Protein AF-A0A438GP56-F1 (afdb_monomer_lite)

Structure (mmCIF, N/CA/C/O backbone):
data_AF-A0A438GP56-F1
#
_entry.id   AF-A0A438GP56-F1
#
loop_
_atom_site.group_PDB
_atom_site.id
_atom_site.type_symbol
_atom_site.label_atom_id
_atom_site.label_alt_id
_atom_site.label_comp_id
_atom_site.label_asym_id
_atom_site.label_entity_id
_atom_site.label_seq_id
_atom_site.pdbx_PDB_ins_code
_atom_site.Cartn_x
_atom_site.Cartn_y
_atom_site.Cartn_z
_atom_site.occupancy
_atom_site.B_iso_or_equiv
_atom_site.auth_seq_id
_atom_site.auth_comp_id
_atom_site.auth_asym_id
_atom_site.auth_atom_id
_atom_site.pdbx_PDB_model_num
ATOM 1 N N . MET A 1 1 ? -26.513 20.786 23.579 1.00 55.66 1 MET A N 1
ATOM 2 C CA . MET A 1 1 ? -26.925 19.610 22.775 1.00 55.66 1 MET A CA 1
ATOM 3 C C . MET A 1 1 ? -27.808 18.618 23.551 1.00 55.66 1 MET A C 1
ATOM 5 O O . MET A 1 1 ? -28.748 18.106 22.965 1.00 55.66 1 MET A O 1
ATOM 9 N N . GLY A 1 2 ? -27.649 18.411 24.868 1.00 60.78 2 GLY A N 1
ATOM 10 C CA . GLY A 1 2 ? -28.455 17.437 25.640 1.00 60.78 2 GLY A CA 1
ATOM 11 C C . GLY A 1 2 ? -29.917 17.786 25.993 1.00 60.78 2 GLY A C 1
ATOM 12 O O . GLY A 1 2 ? -30.400 17.357 27.036 1.00 60.78 2 GLY A O 1
ATOM 13 N N . ARG A 1 3 ? -30.637 18.570 25.174 1.00 65.56 3 ARG A N 1
ATOM 14 C CA . ARG A 1 3 ? -32.095 18.814 25.346 1.00 65.56 3 ARG A CA 1
ATOM 15 C C . ARG A 1 3 ? -32.957 18.142 24.271 1.00 65.56 3 ARG A C 1
ATOM 17 O O . ARG A 1 3 ? -34.177 18.113 24.407 1.00 65.56 3 ARG A O 1
ATOM 24 N N . MET A 1 4 ? -32.341 17.595 23.225 1.00 72.00 4 MET A N 1
ATOM 25 C CA . MET A 1 4 ? -33.029 16.959 22.100 1.00 72.00 4 MET A CA 1
ATOM 26 C C . MET A 1 4 ? -33.338 15.498 22.427 1.00 72.00 4 MET A C 1
ATOM 28 O O . MET A 1 4 ? -32.675 14.593 21.946 1.00 72.00 4 MET A O 1
ATOM 32 N N . LYS A 1 5 ? -34.333 15.259 23.286 1.00 74.69 5 LYS A N 1
ATOM 33 C CA . LYS A 1 5 ? -34.653 13.901 23.762 1.00 74.69 5 LYS A CA 1
ATOM 34 C C . LYS A 1 5 ? -35.047 12.932 22.640 1.00 74.69 5 LYS A C 1
ATOM 36 O O . LYS A 1 5 ? -34.803 11.750 22.797 1.00 74.69 5 LYS A O 1
ATOM 41 N N . ALA A 1 6 ? -35.604 13.428 21.535 1.00 78.88 6 ALA A N 1
ATOM 42 C CA . ALA A 1 6 ? -36.063 12.633 20.392 1.00 78.88 6 ALA A CA 1
ATOM 43 C C . ALA A 1 6 ? -35.007 12.469 19.277 1.00 78.88 6 ALA A C 1
ATOM 45 O O . ALA A 1 6 ? -35.359 12.199 18.135 1.00 78.88 6 ALA A O 1
ATOM 46 N N . LEU A 1 7 ? -33.725 12.716 19.564 1.00 83.31 7 LEU A N 1
ATOM 47 C CA . LEU A 1 7 ? -32.663 12.560 18.571 1.00 83.31 7 LEU A CA 1
ATOM 48 C C . LEU A 1 7 ? -32.381 11.069 18.337 1.00 83.31 7 LEU A C 1
ATOM 50 O O . LEU A 1 7 ? -31.996 10.377 19.276 1.00 83.31 7 LEU A O 1
ATOM 54 N N . GLU A 1 8 ? -32.540 10.606 17.097 1.00 85.75 8 GLU A N 1
ATOM 55 C CA . GLU A 1 8 ? -32.350 9.195 16.727 1.00 85.75 8 GLU A CA 1
ATOM 56 C C . GLU A 1 8 ? -31.002 8.907 16.061 1.00 85.75 8 GLU A C 1
ATOM 58 O O . GLU A 1 8 ? -30.434 7.834 16.259 1.00 85.75 8 GLU A O 1
ATOM 63 N N . SER A 1 9 ? -30.476 9.853 15.285 1.00 87.69 9 SER A N 1
ATOM 64 C CA . SER A 1 9 ? -29.217 9.713 14.555 1.00 87.69 9 SER A CA 1
ATOM 65 C C . SER A 1 9 ? -28.426 11.015 14.614 1.00 87.69 9 SER A C 1
ATOM 67 O O . SER A 1 9 ? -28.993 12.097 14.430 1.00 87.69 9 SER A O 1
ATOM 69 N N . LEU A 1 10 ? -27.127 10.916 14.888 1.00 88.19 10 LEU A N 1
ATOM 70 C CA . LEU A 1 10 ? -26.205 12.045 14.924 1.00 88.19 10 LEU A CA 1
ATOM 71 C C . LEU A 1 10 ? -24.842 11.645 14.354 1.00 88.19 10 LEU A C 1
ATOM 73 O O . LEU A 1 10 ? -24.128 10.845 14.949 1.00 88.19 10 LEU A O 1
ATOM 77 N N . ASP A 1 11 ? -24.452 12.255 13.242 1.00 90.56 11 ASP A N 1
ATOM 78 C CA . ASP A 1 11 ? -23.112 12.110 12.672 1.00 90.56 11 ASP A CA 1
ATOM 79 C C . ASP A 1 11 ? -22.374 13.448 12.769 1.00 90.56 11 ASP A C 1
ATOM 81 O O . ASP A 1 11 ? -22.822 14.464 12.238 1.00 90.56 11 ASP A O 1
ATOM 85 N N . LEU A 1 12 ? -21.263 13.445 13.498 1.00 90.31 12 LEU A N 1
ATOM 86 C CA . LEU A 1 12 ? -20.327 14.557 13.639 1.00 90.31 12 LEU A CA 1
ATOM 87 C C . LEU A 1 12 ? -18.906 14.122 13.265 1.00 90.31 12 LEU A C 1
ATOM 89 O O . LEU A 1 12 ? -17.941 14.795 13.633 1.00 90.31 12 LEU A O 1
ATOM 93 N N . SER A 1 13 ? -18.753 13.003 12.559 1.00 92.56 13 SER A N 1
ATOM 94 C CA . SER A 1 13 ? -17.444 12.462 12.214 1.00 92.56 13 SER A CA 1
ATOM 95 C C . SER A 1 13 ? -16.623 13.408 11.336 1.00 92.56 13 SER A C 1
ATOM 97 O O . SER A 1 13 ? -17.172 14.220 10.591 1.00 92.56 13 SER A O 1
ATOM 99 N N . ARG A 1 14 ? -15.291 13.302 11.422 1.00 91.25 14 ARG A N 1
ATOM 100 C CA . ARG A 1 14 ? -14.331 14.062 10.596 1.00 91.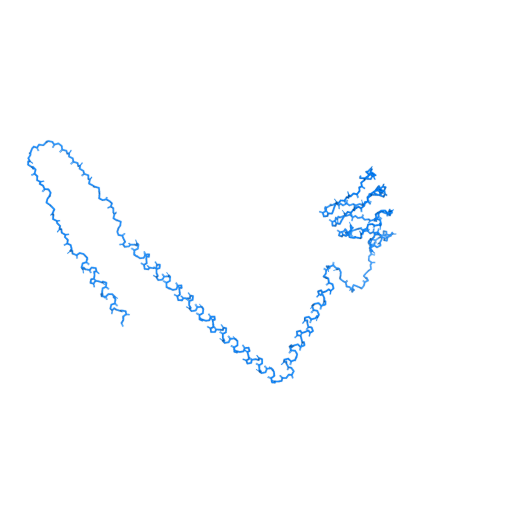25 14 ARG A CA 1
ATOM 101 C C . ARG A 1 14 ? -14.498 15.578 10.709 1.00 91.25 14 ARG A C 1
ATOM 103 O O . ARG A 1 14 ? -14.429 16.295 9.711 1.00 91.25 14 ARG A O 1
ATOM 110 N N . ASN A 1 15 ? -14.704 16.063 11.925 1.00 93.06 15 ASN A N 1
ATOM 111 C CA . ASN A 1 15 ? -14.687 17.489 12.221 1.00 93.06 15 ASN A CA 1
ATOM 112 C C . ASN A 1 15 ? -13.507 17.820 13.145 1.00 93.06 15 ASN A C 1
ATOM 114 O O . ASN A 1 15 ? -12.769 16.954 13.604 1.00 93.06 15 ASN A O 1
ATOM 118 N N . HIS A 1 16 ? -13.309 19.107 13.412 1.00 91.38 16 HIS A N 1
ATOM 119 C CA . HIS A 1 16 ? -12.306 19.586 14.366 1.00 91.38 16 HIS A CA 1
ATOM 120 C C . HIS A 1 16 ? -12.947 19.937 15.714 1.00 91.38 16 HIS A C 1
ATOM 122 O O . HIS A 1 16 ? -12.552 20.908 16.358 1.00 91.38 16 HIS A O 1
ATOM 128 N N . L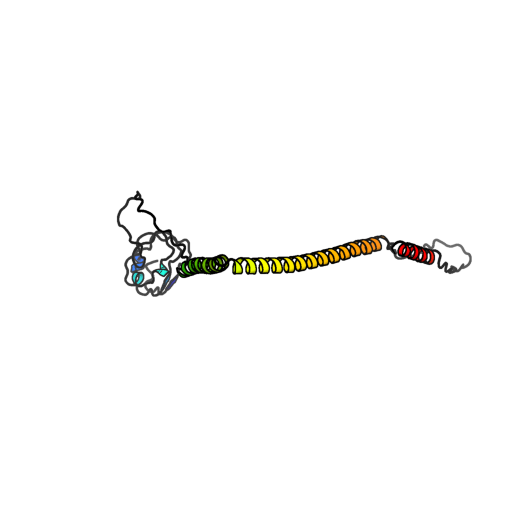EU A 1 17 ? -13.987 19.197 16.117 1.00 90.19 17 LEU A N 1
ATOM 129 C CA . LEU A 1 17 ? -14.658 19.427 17.395 1.00 90.19 17 LEU A CA 1
ATOM 130 C C . LEU A 1 17 ? -13.739 18.990 18.532 1.00 90.19 17 LEU A C 1
ATOM 132 O O . LEU A 1 17 ? -13.130 17.925 18.459 1.00 90.19 17 LEU A O 1
ATOM 136 N N . SER A 1 18 ? -13.643 19.817 19.568 1.00 90.38 18 SER A N 1
ATOM 137 C CA . SER A 1 18 ? -12.774 19.589 20.717 1.00 90.38 18 SER A CA 1
ATOM 138 C C . SER A 1 18 ? -13.502 19.772 22.045 1.00 90.38 18 SER A C 1
ATOM 140 O O . SER A 1 18 ? -14.595 20.344 22.100 1.00 90.38 18 SER A O 1
ATOM 142 N N . GLY A 1 19 ? -12.880 19.278 23.115 1.00 88.75 19 GLY A N 1
ATOM 143 C CA . GLY A 1 19 ? -13.418 19.306 24.474 1.00 88.75 19 GLY A CA 1
ATOM 144 C C . GLY A 1 19 ? -14.109 18.004 24.867 1.00 88.75 19 GLY A C 1
ATOM 145 O O . GLY A 1 19 ? -14.070 17.009 24.146 1.00 88.75 19 GLY A O 1
ATOM 146 N N . GLU A 1 20 ? -14.746 18.008 26.033 1.00 89.44 20 GLU A N 1
ATOM 147 C CA . GLU A 1 20 ? -15.365 16.807 26.586 1.00 89.44 20 GLU A CA 1
ATOM 148 C C . GLU A 1 20 ? -16.749 16.527 25.998 1.00 89.44 20 GLU A C 1
ATOM 150 O O . GLU A 1 20 ? -17.532 17.440 25.710 1.00 89.44 20 GLU A O 1
ATOM 155 N N . ILE A 1 21 ? -17.097 15.241 25.890 1.00 87.94 21 ILE A N 1
ATOM 156 C CA . ILE A 1 21 ? -18.461 14.832 25.548 1.00 87.94 21 ILE A CA 1
ATOM 157 C C . ILE A 1 21 ? -19.378 15.219 26.721 1.00 87.94 21 ILE A C 1
ATOM 159 O O . ILE A 1 21 ? -19.258 14.666 27.817 1.00 87.94 21 ILE A O 1
ATOM 163 N N . PRO A 1 22 ? -20.334 16.146 26.530 1.00 84.12 22 PRO A N 1
ATOM 164 C CA . PRO A 1 22 ? -21.095 16.691 27.640 1.00 84.12 22 PRO A CA 1
ATOM 165 C C . PRO A 1 22 ? -21.979 15.614 28.272 1.00 84.12 22 PRO A C 1
ATOM 167 O O . PRO A 1 22 ? -22.790 14.991 27.586 1.00 84.12 22 PRO A O 1
ATOM 170 N N . GLN A 1 23 ? -21.935 15.490 29.602 1.00 81.44 23 GLN A N 1
ATOM 171 C CA . GLN A 1 23 ? -22.740 14.530 30.381 1.00 81.44 23 GLN A CA 1
ATOM 172 C C . GLN A 1 23 ? -24.243 14.594 30.061 1.00 81.44 23 GLN A C 1
ATOM 174 O O . GLN A 1 23 ? -24.953 13.600 30.152 1.00 81.44 23 GLN A O 1
ATOM 179 N N . SER A 1 24 ? -24.741 15.747 29.606 1.00 77.50 24 SER A N 1
ATOM 180 C CA . SER A 1 24 ? -26.123 15.910 29.138 1.00 77.50 24 SER A CA 1
ATOM 181 C C . SER A 1 24 ? -26.518 14.994 27.961 1.00 77.50 24 SER A C 1
ATOM 183 O O . SER A 1 24 ? -27.708 14.732 27.785 1.00 77.50 24 SER A O 1
ATOM 185 N N . MET A 1 25 ? -25.559 14.478 27.179 1.00 78.00 25 MET A N 1
ATOM 186 C CA . MET A 1 25 ? -25.801 13.494 26.111 1.00 78.00 25 MET A CA 1
ATOM 187 C C . MET A 1 25 ? -26.218 12.121 26.649 1.00 78.00 25 MET A C 1
ATOM 189 O O . MET A 1 25 ? -26.874 11.371 25.934 1.00 78.00 25 MET A O 1
ATOM 193 N N . LYS A 1 26 ? -25.952 11.824 27.928 1.00 75.75 26 LYS A N 1
ATOM 194 C CA . LYS A 1 26 ? -26.471 10.631 28.615 1.00 75.75 26 LYS A CA 1
ATOM 195 C C . LYS A 1 26 ? -28.002 10.554 28.615 1.00 75.75 26 LYS A C 1
ATOM 197 O O . LYS A 1 26 ? -28.549 9.461 28.693 1.00 75.75 26 LYS A O 1
ATOM 202 N N . ASN A 1 27 ? -28.685 11.698 28.530 1.00 75.62 27 ASN A N 1
ATOM 203 C CA . ASN A 1 27 ? -30.148 11.781 28.576 1.00 75.62 27 ASN A CA 1
ATOM 204 C C . ASN A 1 27 ? -30.824 11.583 27.207 1.00 75.62 27 ASN A C 1
ATOM 206 O O . ASN A 1 27 ? -32.054 11.659 27.116 1.00 75.62 27 ASN A O 1
ATOM 210 N N . LEU A 1 28 ? -30.047 11.366 26.144 1.00 78.31 28 LEU A N 1
ATOM 211 C CA . LEU A 1 28 ? -30.566 10.965 24.841 1.00 78.31 28 LEU A CA 1
ATOM 212 C C . LEU A 1 28 ? -30.930 9.480 24.943 1.00 78.31 28 LEU A C 1
ATOM 214 O O . LEU A 1 28 ? -30.051 8.650 25.124 1.00 78.31 28 LEU A O 1
ATOM 218 N N . SER A 1 29 ? -32.231 9.186 24.933 1.00 77.44 29 SER A N 1
ATOM 219 C CA . SER A 1 29 ? -32.797 7.842 25.162 1.00 77.44 29 SER A CA 1
ATOM 220 C C . SER A 1 29 ? -33.387 7.211 23.902 1.00 77.44 29 SER A C 1
ATOM 222 O O . SER A 1 29 ? -33.854 6.078 23.945 1.00 77.44 29 SER A O 1
ATOM 224 N N . PHE A 1 30 ? -33.352 7.921 22.777 1.00 81.25 30 PHE A N 1
ATOM 225 C CA . PHE A 1 30 ? -33.807 7.439 21.473 1.00 81.25 30 PHE A CA 1
ATOM 226 C C . PHE A 1 30 ? -32.663 7.360 20.456 1.00 81.25 30 PHE A C 1
ATOM 228 O O . PHE A 1 30 ? -32.904 7.077 19.288 1.00 81.25 30 PHE A O 1
ATOM 235 N N . LEU A 1 31 ? -31.419 7.587 20.888 1.00 83.62 31 LEU A N 1
ATOM 236 C CA . LEU A 1 31 ? -30.266 7.640 20.004 1.00 83.62 31 LEU A CA 1
ATOM 237 C C . LEU A 1 31 ? -29.900 6.222 19.552 1.00 83.62 31 LEU A C 1
ATOM 239 O O . LEU A 1 31 ? -29.461 5.396 20.348 1.00 83.62 31 LEU A O 1
ATOM 243 N N . SER A 1 32 ? -30.090 5.958 18.265 1.00 84.19 32 SER A N 1
ATOM 244 C CA . SER A 1 32 ? -29.798 4.679 17.611 1.00 84.19 32 SER A CA 1
ATOM 245 C C . SER A 1 32 ? -28.462 4.691 16.872 1.00 84.19 32 SER A C 1
ATOM 247 O O . SER A 1 32 ? -27.791 3.666 16.785 1.00 84.19 32 SER A O 1
ATOM 249 N N . HIS A 1 33 ? -28.058 5.853 16.358 1.00 86.88 33 HIS A N 1
ATOM 250 C CA . HIS A 1 33 ? -26.826 6.015 15.604 1.00 86.88 33 HIS A CA 1
ATOM 251 C C . HIS A 1 33 ? -26.076 7.257 16.077 1.00 86.88 33 HIS A C 1
ATOM 253 O O . HIS A 1 33 ? -26.630 8.355 16.139 1.00 86.88 33 HIS A O 1
ATOM 259 N N . LEU A 1 34 ? -24.803 7.079 16.406 1.00 88.25 34 LEU A N 1
ATOM 260 C CA . LEU A 1 34 ? -23.902 8.159 16.773 1.00 88.25 34 LEU A CA 1
ATOM 261 C C . LEU A 1 34 ? -22.557 7.911 16.115 1.00 88.25 34 LEU A C 1
ATOM 263 O O . LEU A 1 34 ? -22.025 6.811 16.236 1.00 88.25 34 LEU A O 1
ATOM 267 N N . ASN A 1 35 ? -21.986 8.926 15.482 1.00 90.25 35 ASN A N 1
ATOM 268 C CA . ASN A 1 35 ? -20.625 8.869 14.971 1.00 90.25 35 ASN A CA 1
ATOM 269 C C . ASN A 1 35 ? -19.879 10.154 15.348 1.00 90.25 35 ASN A C 1
ATOM 271 O O . ASN A 1 35 ? -20.211 11.238 14.880 1.00 90.25 35 ASN A O 1
ATOM 275 N N . LEU A 1 36 ? -18.888 10.033 16.227 1.00 90.25 36 LEU A N 1
ATOM 276 C CA . LEU A 1 36 ? -17.993 11.103 16.680 1.00 90.25 36 LEU A CA 1
ATOM 277 C C . LEU A 1 36 ? -16.548 10.863 16.210 1.00 90.25 36 LEU A C 1
ATOM 279 O O . LEU A 1 36 ? -15.622 11.515 16.696 1.00 90.25 36 LEU A O 1
ATOM 283 N N . SER A 1 37 ? -16.338 9.916 15.293 1.00 90.00 37 SER A N 1
ATOM 284 C CA . SER A 1 37 ? -15.001 9.496 14.879 1.00 90.00 37 SER A CA 1
ATOM 285 C C . SER A 1 37 ? -14.201 10.625 14.228 1.00 90.00 37 SER A C 1
ATOM 287 O O . SER A 1 37 ? -14.768 11.536 13.624 1.00 90.00 37 SER A O 1
ATOM 289 N N . TYR A 1 38 ? -12.875 10.560 14.329 1.00 90.62 38 TYR A N 1
ATOM 290 C CA . TYR A 1 38 ? -11.949 11.530 13.737 1.00 90.62 38 TYR A CA 1
ATOM 291 C C . TYR A 1 38 ? -12.269 12.980 14.135 1.00 90.62 38 TYR A C 1
ATOM 293 O O . TYR A 1 38 ? -12.473 13.838 13.277 1.00 90.62 38 TYR A O 1
ATOM 301 N N . ASN A 1 39 ? -12.347 13.226 15.440 1.00 92.44 39 ASN A N 1
ATOM 302 C CA . ASN A 1 39 ? -12.455 14.551 16.046 1.00 92.44 39 ASN A CA 1
ATOM 303 C C . ASN A 1 39 ? -11.348 14.722 17.100 1.00 92.44 39 ASN A C 1
ATOM 305 O O . ASN A 1 39 ? -10.470 13.873 17.241 1.00 92.44 39 ASN A O 1
ATOM 309 N N . ASN A 1 40 ? -11.377 15.827 17.839 1.00 92.12 40 ASN A N 1
ATOM 310 C CA . ASN A 1 40 ? -10.442 16.115 18.921 1.00 92.12 40 ASN A CA 1
ATOM 311 C C . ASN A 1 40 ? -11.140 16.121 20.295 1.00 92.12 40 ASN A C 1
ATOM 313 O O . ASN A 1 40 ? -10.842 16.964 21.144 1.00 92.12 40 ASN A O 1
ATOM 317 N N . PHE A 1 41 ? -12.120 15.231 20.494 1.00 90.69 41 PHE A N 1
ATOM 318 C CA . PHE A 1 41 ? -12.798 15.091 21.783 1.00 90.69 41 PHE A CA 1
ATOM 319 C C . PHE A 1 41 ? -11.858 14.489 22.837 1.00 90.69 41 PHE A C 1
ATOM 321 O O . PHE A 1 41 ? -11.030 13.626 22.532 1.00 90.69 41 PHE A O 1
ATOM 328 N N . SER A 1 42 ? -12.029 14.919 24.083 1.00 88.94 42 SER A N 1
ATOM 329 C CA . SER A 1 42 ? -11.192 14.533 25.217 1.00 88.94 42 SER A CA 1
ATOM 330 C C . SER A 1 42 ? -12.011 14.037 26.412 1.00 88.94 42 SER A C 1
ATOM 332 O O . SER A 1 42 ? -13.231 14.212 26.476 1.00 88.94 42 SER A O 1
ATOM 334 N N . GLY A 1 43 ? -11.346 13.366 27.354 1.00 87.00 43 GLY A N 1
ATOM 335 C CA . GLY A 1 43 ? -11.946 12.919 28.611 1.00 87.00 43 GLY A CA 1
ATOM 336 C C . GLY A 1 43 ? -12.714 11.595 28.524 1.00 87.00 43 GLY A C 1
ATOM 337 O O . GLY A 1 43 ? -12.639 10.840 27.550 1.00 87.00 43 GLY A O 1
ATOM 338 N N . ARG A 1 44 ? -13.443 11.277 29.602 1.00 87.19 44 ARG A N 1
ATOM 339 C CA . ARG A 1 44 ? -14.158 10.001 29.755 1.00 87.19 44 ARG A CA 1
ATOM 340 C C . ARG A 1 44 ? -15.487 10.010 28.998 1.00 87.19 44 ARG A C 1
ATOM 342 O O . ARG A 1 44 ? -16.313 10.900 29.206 1.00 87.19 44 ARG A O 1
ATOM 349 N N . ILE A 1 45 ? -15.749 8.964 28.210 1.00 88.00 45 ILE A N 1
ATOM 350 C CA . ILE A 1 45 ? -17.061 8.745 27.590 1.00 88.00 45 ILE A CA 1
ATOM 351 C C . ILE A 1 45 ? -18.118 8.624 28.703 1.00 88.00 45 ILE A C 1
ATOM 353 O O . ILE A 1 45 ? -17.997 7.764 29.583 1.00 88.00 45 ILE A O 1
ATOM 357 N N . PRO A 1 46 ? -19.168 9.465 28.702 1.00 84.25 46 PRO A N 1
ATOM 358 C CA . PRO A 1 46 ? -20.209 9.397 29.715 1.00 84.25 46 PRO A CA 1
ATOM 359 C C . PRO A 1 46 ? -20.926 8.045 29.670 1.00 84.25 46 PRO A C 1
ATOM 361 O O . PRO A 1 46 ? -21.511 7.659 28.660 1.00 84.25 46 PRO A O 1
ATOM 364 N N . SER A 1 47 ? -20.917 7.343 30.805 1.00 76.06 47 SER A N 1
ATOM 365 C CA . SER A 1 47 ? -21.582 6.050 30.970 1.00 76.06 47 SER A CA 1
ATOM 366 C C . SER A 1 47 ? -23.104 6.210 30.875 1.00 76.06 47 SER A C 1
ATOM 368 O O . SER A 1 47 ? -23.760 6.687 31.813 1.00 76.06 47 SER A O 1
ATOM 370 N N . SER A 1 48 ? -23.669 5.843 29.726 1.00 73.38 48 SER A N 1
ATOM 371 C CA . SER A 1 48 ? -25.108 5.732 29.487 1.00 73.38 48 SER A CA 1
ATOM 372 C C . SER A 1 48 ? -25.426 4.408 28.800 1.00 73.38 48 SER A C 1
ATOM 374 O O . SER A 1 48 ? -24.583 3.844 28.104 1.00 73.38 48 SER A O 1
ATOM 376 N N . THR A 1 49 ? -26.655 3.921 28.977 1.00 66.81 49 THR A N 1
ATOM 377 C CA . THR A 1 49 ? -27.110 2.661 28.374 1.00 66.81 49 THR A CA 1
ATOM 378 C C . THR A 1 49 ? -27.043 2.681 26.848 1.00 66.81 49 THR A C 1
ATOM 380 O O . THR A 1 49 ? -26.804 1.637 26.258 1.00 66.81 49 THR A O 1
ATOM 383 N N . GLN A 1 50 ? -27.208 3.846 26.208 1.00 73.62 50 GLN A N 1
ATOM 384 C CA . GLN A 1 50 ? -27.145 3.965 24.748 1.00 73.62 50 GLN A CA 1
ATOM 385 C C . GLN A 1 50 ? -25.736 4.242 24.222 1.00 73.62 50 GLN A C 1
ATOM 387 O O . GLN A 1 50 ? -25.325 3.609 23.257 1.00 73.62 50 GLN A O 1
ATOM 392 N N . LEU A 1 51 ? -24.956 5.114 24.871 1.00 73.81 51 LEU A N 1
ATOM 393 C CA . LEU A 1 51 ? -23.594 5.450 24.426 1.00 73.81 51 LEU A CA 1
ATOM 394 C C . LEU A 1 51 ? -22.627 4.272 24.575 1.00 73.81 51 LEU A C 1
ATOM 396 O O . LEU A 1 51 ? -21.745 4.101 23.745 1.00 73.81 51 LEU A O 1
ATOM 400 N N . GLN A 1 52 ? -22.828 3.423 25.584 1.00 68.81 52 GLN A N 1
ATOM 401 C CA . GLN A 1 52 ? -22.054 2.187 25.735 1.00 68.81 52 GLN A CA 1
ATOM 402 C C . GLN A 1 52 ? -22.539 1.045 24.838 1.00 68.81 52 GLN A C 1
ATOM 404 O O . GLN A 1 52 ? -21.789 0.101 24.620 1.00 68.81 52 GLN A O 1
ATOM 409 N N . SER A 1 53 ? -23.780 1.105 24.337 1.00 74.12 53 SER A N 1
ATOM 410 C CA . SER A 1 53 ? -24.293 0.115 23.376 1.00 74.12 53 SER A CA 1
ATOM 411 C C . SER A 1 53 ? -23.816 0.363 21.944 1.00 74.12 53 SER A C 1
ATOM 413 O O . SER A 1 53 ? -23.963 -0.506 21.089 1.00 74.12 53 SER A O 1
ATOM 415 N N . LEU A 1 54 ? -23.283 1.558 21.684 1.00 78.94 54 LEU A N 1
ATOM 416 C CA . LEU A 1 54 ? -22.756 1.954 20.388 1.00 78.94 54 LEU A CA 1
ATOM 417 C C . LEU A 1 54 ? -21.367 1.353 20.167 1.00 78.94 54 LEU A C 1
ATOM 419 O O . LEU A 1 54 ? -20.634 1.057 21.109 1.00 78.94 54 LEU A O 1
ATOM 423 N N . ASP A 1 55 ? -21.024 1.167 18.899 1.00 82.12 55 ASP A N 1
ATOM 424 C CA . ASP A 1 55 ? -19.786 0.507 18.510 1.00 82.12 55 ASP A CA 1
ATOM 425 C C . ASP A 1 55 ? -18.558 1.377 18.825 1.00 82.12 55 ASP A C 1
ATOM 427 O O . ASP A 1 55 ? -18.610 2.611 18.769 1.00 82.12 55 ASP A O 1
ATOM 431 N N . ALA A 1 56 ? -17.417 0.748 19.108 1.00 83.31 56 ALA A N 1
ATOM 432 C CA . ALA A 1 56 ? -16.166 1.458 19.390 1.00 83.31 56 ALA A CA 1
ATOM 433 C C . ALA A 1 56 ? -15.715 2.327 18.198 1.00 83.31 56 ALA A C 1
ATOM 435 O O . ALA A 1 56 ? -15.089 3.376 18.377 1.00 83.31 56 ALA A O 1
ATOM 436 N N . ILE A 1 57 ? -16.105 1.931 16.982 1.00 84.75 57 ILE A N 1
ATOM 437 C CA . ILE A 1 57 ? -15.839 2.644 15.726 1.00 84.75 57 ILE A CA 1
ATOM 438 C C . ILE A 1 57 ? -16.412 4.066 15.757 1.00 84.75 57 ILE A C 1
ATOM 440 O O . ILE A 1 57 ? -15.797 4.991 15.231 1.00 84.75 57 ILE A O 1
ATOM 444 N N . SER A 1 58 ? -17.543 4.282 16.432 1.00 86.06 58 SER A N 1
ATOM 445 C CA . SER A 1 58 ? -18.162 5.603 16.562 1.00 86.06 58 SER A CA 1
ATOM 446 C C . SER A 1 58 ? -17.290 6.620 17.300 1.00 86.06 58 SER A C 1
ATOM 448 O O . SER A 1 58 ? -17.545 7.817 17.191 1.00 86.06 58 SER A O 1
ATOM 450 N N . TYR A 1 59 ? -16.272 6.175 18.038 1.00 86.69 59 TYR A N 1
ATOM 451 C CA . TYR A 1 59 ? -15.414 7.021 18.868 1.00 86.69 59 TYR A CA 1
ATOM 452 C C . TYR A 1 59 ? -13.943 7.023 18.414 1.00 86.69 59 TYR A C 1
ATOM 454 O O . TYR A 1 59 ? -13.130 7.753 18.987 1.00 86.69 59 TYR A O 1
ATOM 462 N N . ILE A 1 60 ? -13.592 6.253 17.375 1.00 85.56 60 ILE A N 1
ATOM 463 C CA . ILE A 1 60 ? -12.209 6.093 16.900 1.00 85.56 60 ILE A CA 1
ATOM 464 C C . ILE A 1 60 ? -11.619 7.408 16.374 1.00 85.56 60 ILE A C 1
ATOM 466 O O . ILE A 1 60 ? -12.334 8.270 15.871 1.00 85.56 60 ILE A O 1
ATOM 470 N N . GLY A 1 61 ? -10.300 7.573 16.467 1.00 85.12 61 GLY A N 1
ATOM 471 C CA . GLY A 1 61 ? -9.620 8.764 15.953 1.00 85.12 61 GLY A CA 1
ATOM 472 C C . GLY A 1 61 ? -9.779 10.014 16.825 1.00 85.12 61 GLY A C 1
ATOM 473 O O . GLY A 1 61 ? -9.548 11.106 16.324 1.00 85.12 61 GLY A O 1
ATOM 474 N N . ASN A 1 62 ? -10.163 9.857 18.098 1.00 87.19 62 ASN A N 1
ATOM 475 C CA . ASN A 1 62 ? -10.095 10.894 19.132 1.00 87.19 62 ASN A CA 1
ATOM 476 C C . ASN A 1 62 ? -8.993 10.517 20.136 1.00 87.19 62 ASN A C 1
ATOM 478 O O . ASN A 1 62 ? -9.172 9.591 20.926 1.00 87.19 62 ASN A O 1
ATOM 482 N N . ALA A 1 63 ? -7.846 11.199 20.093 1.00 85.38 63 ALA A N 1
ATOM 483 C CA . ALA A 1 63 ? -6.647 10.791 20.837 1.00 85.38 63 ALA A CA 1
ATOM 484 C C . ALA A 1 63 ? -6.827 10.833 22.367 1.00 85.38 63 ALA A C 1
ATOM 486 O O . ALA A 1 63 ? -6.301 9.983 23.088 1.00 85.38 63 ALA A O 1
ATOM 487 N N . GLU A 1 64 ? -7.594 11.799 22.872 1.00 86.88 64 GLU A N 1
ATOM 488 C CA . GLU A 1 64 ? -7.752 12.064 24.306 1.00 86.88 64 GLU A CA 1
ATOM 489 C C . GLU A 1 64 ? -9.013 11.434 24.919 1.00 86.88 64 GLU A C 1
ATOM 491 O O . GLU A 1 64 ? -9.275 11.615 26.108 1.00 86.88 64 GLU A O 1
ATOM 496 N N . LEU A 1 65 ? -9.787 10.673 24.141 1.00 88.31 65 LEU A N 1
ATOM 497 C CA . LEU A 1 65 ? -10.997 10.007 24.620 1.00 88.31 65 LEU A CA 1
ATOM 498 C C . LEU A 1 65 ? -10.669 8.682 25.318 1.00 88.31 65 LEU A C 1
ATOM 500 O O . LEU A 1 65 ? -9.811 7.930 24.857 1.00 88.31 65 LEU A O 1
ATOM 504 N N . CYS A 1 66 ? -11.368 8.356 26.402 1.00 87.25 66 CYS A N 1
ATOM 505 C CA . CYS A 1 66 ? -11.175 7.096 27.127 1.00 87.25 66 CYS A CA 1
ATOM 506 C C . CYS A 1 66 ? -12.485 6.560 27.739 1.00 87.25 66 CYS A C 1
ATOM 508 O O . CYS A 1 66 ? -13.461 7.292 27.905 1.00 87.25 66 CYS A O 1
ATOM 510 N N . GLY A 1 67 ? -12.505 5.279 28.116 1.00 83.81 67 GLY A N 1
ATOM 511 C CA . GLY A 1 67 ? -13.653 4.578 28.704 1.00 83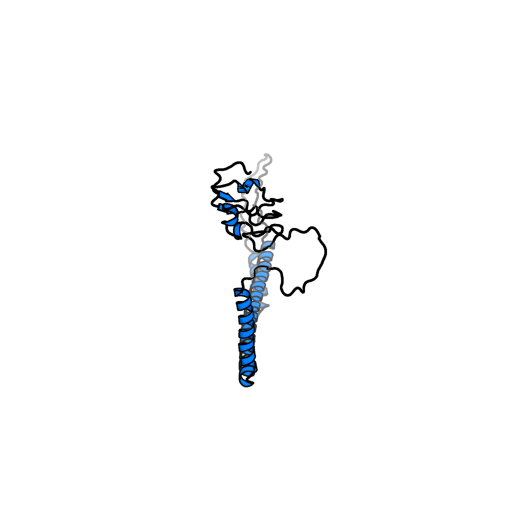.81 67 GLY A CA 1
ATOM 512 C C . GLY A 1 67 ? -14.450 3.744 27.694 1.00 83.81 67 GLY A C 1
ATOM 513 O O . GLY A 1 67 ? -14.343 3.938 26.488 1.00 83.81 67 GLY A O 1
ATOM 514 N N . ALA A 1 68 ? -15.264 2.805 28.189 1.00 81.25 68 ALA A N 1
ATOM 515 C CA . ALA A 1 68 ? -16.088 1.934 27.346 1.00 81.25 68 ALA A CA 1
ATOM 516 C C . ALA A 1 68 ? -17.026 2.754 26.430 1.00 81.25 68 ALA A C 1
ATOM 518 O O . ALA A 1 68 ? -17.649 3.704 26.921 1.00 81.25 68 ALA A O 1
ATOM 519 N N . PRO A 1 69 ? -17.169 2.399 25.136 1.00 75.69 69 PRO A N 1
ATOM 520 C CA . PRO A 1 69 ? -16.742 1.151 24.477 1.00 75.69 69 PRO A CA 1
ATOM 521 C C . PRO A 1 69 ? -15.275 1.092 23.990 1.00 75.69 69 PRO A C 1
ATOM 523 O O . PRO A 1 69 ? -14.887 0.100 23.378 1.00 75.69 69 PRO A O 1
ATOM 526 N N . LEU A 1 70 ? -14.440 2.106 24.244 1.00 80.19 70 LEU A N 1
ATOM 527 C CA . LEU A 1 70 ? -13.014 2.067 23.892 1.00 80.19 70 LEU A CA 1
ATOM 528 C C . LEU A 1 70 ? -12.206 1.210 24.883 1.00 80.19 70 LEU A C 1
ATOM 530 O O . LEU A 1 70 ? -12.532 1.120 26.066 1.00 80.19 70 LEU A O 1
ATOM 534 N N . THR A 1 71 ? -11.102 0.626 24.408 1.00 73.69 71 THR A N 1
ATOM 535 C CA . THR A 1 71 ? -10.154 -0.163 25.222 1.00 73.69 71 THR A CA 1
ATOM 536 C C . THR A 1 71 ? -9.243 0.695 26.106 1.00 73.69 71 THR A C 1
ATOM 538 O O . THR A 1 71 ? -8.610 0.181 27.027 1.00 73.69 71 THR A O 1
ATOM 541 N N . LYS A 1 72 ? -9.172 2.008 25.850 1.00 80.06 72 LYS A N 1
ATOM 542 C CA . LYS A 1 72 ? -8.374 2.959 26.630 1.00 80.06 72 LYS A CA 1
ATOM 543 C C . LYS A 1 72 ? -9.048 3.227 27.979 1.00 80.06 72 LYS A C 1
ATOM 545 O O . LYS A 1 72 ? -10.102 3.857 28.029 1.00 80.06 72 LYS A O 1
ATOM 550 N N . ASN A 1 73 ? -8.438 2.779 29.074 1.00 78.88 73 ASN A N 1
ATOM 551 C CA . ASN A 1 73 ? -8.926 3.055 30.427 1.00 78.88 73 ASN A CA 1
ATOM 552 C C . ASN A 1 73 ? -8.605 4.492 30.847 1.00 78.88 73 ASN A C 1
ATOM 554 O O . ASN A 1 73 ? -7.503 4.981 30.624 1.00 78.88 73 ASN A O 1
ATOM 558 N N . CYS A 1 74 ? -9.568 5.160 31.480 1.00 77.56 74 CYS A N 1
ATOM 559 C CA . CYS A 1 74 ? -9.325 6.453 32.110 1.00 77.56 74 CYS A CA 1
ATOM 560 C C . CYS A 1 74 ? -8.779 6.216 33.522 1.00 77.56 74 CYS A C 1
ATOM 562 O O . CYS A 1 74 ? -9.565 5.870 34.410 1.00 77.56 74 CYS A O 1
ATOM 564 N N . THR A 1 75 ? -7.476 6.382 33.729 1.00 77.12 75 THR A N 1
ATOM 565 C CA . THR A 1 75 ? -6.877 6.463 35.067 1.00 77.12 75 THR A CA 1
ATOM 566 C C . THR A 1 75 ? -7.261 7.793 35.707 1.00 77.12 75 THR A C 1
ATOM 568 O O . THR A 1 75 ? -7.055 8.853 35.123 1.00 77.12 75 THR A O 1
ATOM 571 N N . GLU A 1 76 ? -7.889 7.725 36.878 1.00 63.44 76 GLU A N 1
ATOM 572 C CA . GLU A 1 76 ? -8.214 8.886 37.706 1.00 63.44 76 GLU A CA 1
ATOM 573 C C . GLU A 1 76 ? -7.004 9.222 38.566 1.00 63.44 76 GLU A C 1
ATOM 575 O O . GLU A 1 76 ? -7.055 8.967 39.752 1.00 63.44 76 GLU A O 1
ATOM 580 N N . ASP A 1 77 ? -5.925 9.742 37.984 1.00 52.78 77 ASP A N 1
ATOM 581 C CA . ASP A 1 77 ? -4.865 10.382 38.764 1.00 52.78 77 ASP A CA 1
ATOM 582 C C . ASP A 1 77 ? -4.167 11.440 37.901 1.00 52.78 77 ASP A C 1
ATOM 584 O O . ASP A 1 77 ? -3.647 11.164 36.816 1.00 52.78 77 ASP A O 1
ATOM 588 N N . GLU A 1 78 ? -4.211 12.677 38.390 1.00 53.47 78 GLU A N 1
ATOM 589 C CA . GLU A 1 78 ? -3.343 13.764 37.961 1.00 53.47 78 GLU A CA 1
ATOM 590 C C . GLU A 1 78 ? -1.893 13.386 38.297 1.00 53.47 78 GLU A C 1
ATOM 592 O O . GLU A 1 78 ? -1.533 13.389 39.466 1.00 53.47 78 GLU A O 1
ATOM 597 N N . ASP A 1 79 ? -1.071 13.050 37.303 1.00 38.34 79 ASP A N 1
ATOM 598 C CA . ASP A 1 79 ? 0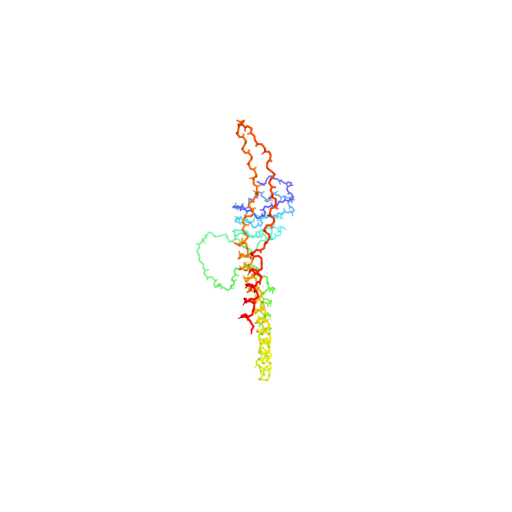.260 13.648 37.126 1.00 38.34 79 ASP A CA 1
ATOM 599 C C . ASP A 1 79 ? 0.873 13.166 35.804 1.00 38.34 79 ASP A C 1
ATOM 601 O O . ASP A 1 79 ? 1.039 11.971 35.546 1.00 38.34 79 ASP A O 1
ATOM 605 N N . PHE A 1 80 ? 1.237 14.117 34.952 1.00 58.06 80 PHE A N 1
ATOM 606 C CA . PHE A 1 80 ? 2.155 13.865 33.853 1.00 58.06 80 PHE A CA 1
ATOM 607 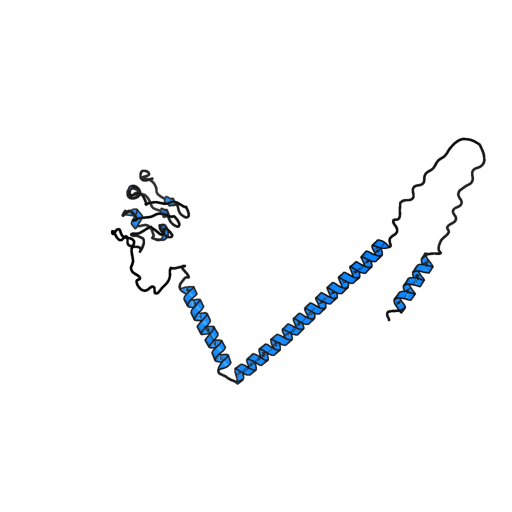C C . PHE A 1 80 ? 3.559 13.796 34.456 1.00 58.06 80 PHE A C 1
ATOM 609 O O . PHE A 1 80 ? 4.231 14.820 34.540 1.00 58.06 80 PHE A O 1
ATOM 616 N N . GLN A 1 81 ? 4.029 12.600 34.819 1.00 39.09 81 GLN A N 1
ATOM 617 C CA . GLN A 1 81 ? 5.461 12.294 34.789 1.00 39.09 81 GLN A CA 1
ATOM 618 C C . GLN A 1 81 ? 5.768 10.796 34.914 1.00 39.09 81 GLN A C 1
ATOM 620 O O . GLN A 1 81 ? 5.680 10.214 35.984 1.00 39.09 81 GLN A O 1
ATOM 625 N N . GLY A 1 82 ? 6.225 10.234 33.788 1.00 48.25 82 GLY A N 1
ATOM 626 C CA . GLY A 1 82 ? 7.268 9.210 33.703 1.00 48.25 82 GLY A CA 1
ATOM 627 C C . GLY A 1 82 ? 6.949 7.810 34.228 1.00 48.25 82 GLY A C 1
ATOM 628 O O . GLY A 1 82 ? 6.804 7.606 35.422 1.00 48.25 82 GLY A O 1
ATOM 629 N N . ILE A 1 83 ? 7.011 6.822 33.334 1.00 34.00 83 ILE A N 1
ATOM 630 C CA . ILE A 1 83 ? 7.939 5.683 33.436 1.00 34.00 83 ILE A CA 1
ATOM 631 C C . ILE A 1 83 ? 7.979 5.008 32.060 1.00 34.00 83 ILE A C 1
ATOM 633 O O . ILE A 1 83 ? 6.959 4.550 31.545 1.00 34.00 83 ILE A O 1
ATOM 637 N N . ASP A 1 84 ? 9.185 4.968 31.492 1.00 41.28 84 ASP A N 1
ATOM 638 C CA . ASP A 1 84 ? 9.581 4.118 30.373 1.00 41.28 84 ASP A CA 1
ATOM 639 C C . ASP A 1 84 ? 9.284 2.653 30.726 1.00 41.28 84 ASP A C 1
ATOM 641 O O . ASP A 1 84 ? 10.066 1.981 31.404 1.00 41.28 84 ASP A O 1
ATOM 645 N N . VAL A 1 85 ? 8.137 2.143 30.283 1.00 36.75 85 VAL A N 1
ATOM 646 C CA . VAL A 1 85 ? 7.896 0.703 30.223 1.00 36.75 85 VAL A CA 1
ATOM 647 C C . VAL A 1 85 ? 8.229 0.276 28.807 1.00 36.75 85 VAL A C 1
ATOM 649 O O . VAL A 1 85 ? 7.446 0.517 27.899 1.00 36.75 85 VAL A O 1
ATOM 652 N N . ILE A 1 86 ? 9.432 -0.289 28.673 1.00 37.81 86 ILE A N 1
ATOM 653 C CA . ILE A 1 86 ? 9.970 -1.089 27.563 1.00 37.81 86 ILE A CA 1
ATOM 654 C C . ILE A 1 86 ? 8.982 -1.200 26.395 1.00 37.81 86 ILE A C 1
ATOM 656 O O . ILE A 1 86 ? 8.096 -2.054 26.373 1.00 37.81 86 ILE A O 1
ATOM 660 N N . ASP A 1 87 ? 9.168 -0.281 25.454 1.00 35.22 87 ASP A N 1
ATOM 661 C CA . ASP A 1 87 ? 8.478 -0.216 24.180 1.00 35.22 87 ASP A CA 1
ATOM 662 C C . ASP A 1 87 ? 8.952 -1.379 23.297 1.00 35.22 87 ASP A C 1
ATOM 664 O O . ASP A 1 87 ? 9.984 -1.320 22.629 1.00 35.22 87 ASP A O 1
ATOM 668 N N . GLU A 1 88 ? 8.208 -2.480 23.353 1.00 43.28 88 GLU A N 1
ATOM 669 C CA . GLU A 1 88 ? 8.123 -3.439 22.258 1.00 43.28 88 GLU A CA 1
ATOM 670 C C . GLU A 1 88 ? 6.677 -3.460 21.760 1.00 43.28 88 GLU A C 1
ATOM 672 O O . GLU A 1 88 ? 5.890 -4.351 22.094 1.00 43.28 88 GLU A O 1
ATOM 677 N N . ASN A 1 89 ? 6.334 -2.452 20.956 1.00 34.03 89 ASN A N 1
ATOM 678 C CA . ASN A 1 89 ? 5.748 -2.586 19.615 1.00 34.03 89 ASN A CA 1
ATOM 679 C C . ASN A 1 89 ? 4.732 -1.468 19.349 1.00 34.03 89 ASN A C 1
ATOM 681 O O . ASN A 1 89 ? 3.531 -1.627 19.558 1.00 34.03 89 ASN A O 1
ATOM 685 N N . GLU A 1 90 ? 5.284 -0.358 18.864 1.00 41.66 90 GLU A N 1
ATOM 686 C CA . GLU A 1 90 ? 4.779 0.553 17.834 1.00 41.66 90 GLU A CA 1
ATOM 687 C C . GLU A 1 90 ? 3.257 0.649 17.631 1.00 41.66 90 GLU A C 1
ATOM 689 O O . GLU A 1 90 ? 2.590 -0.217 17.060 1.00 41.66 90 GLU A O 1
ATOM 694 N N . GLU A 1 91 ? 2.769 1.829 18.016 1.00 44.19 91 GLU A N 1
ATOM 695 C CA . GLU A 1 91 ? 1.752 2.644 17.352 1.00 44.19 91 GLU A CA 1
ATOM 696 C C . GLU A 1 91 ? 1.241 2.093 16.012 1.00 44.19 91 GLU A C 1
ATOM 698 O O . GLU A 1 91 ? 1.864 2.199 14.952 1.00 44.19 91 GLU A O 1
ATOM 703 N N . GLY A 1 92 ? 0.017 1.570 16.065 1.00 41.00 92 GLY A N 1
ATOM 704 C CA . GLY A 1 92 ? -0.748 1.152 14.904 1.00 41.00 92 GLY A CA 1
ATOM 705 C C . GLY A 1 92 ? -1.060 2.319 13.967 1.00 41.00 92 GLY A C 1
ATOM 706 O O . GLY A 1 92 ? -2.162 2.862 13.966 1.00 41.00 92 GLY A O 1
ATOM 707 N N . SER A 1 93 ? -0.144 2.596 13.039 1.00 47.66 93 SER A N 1
ATOM 708 C CA . SER A 1 93 ? -0.581 2.570 11.648 1.00 47.66 93 SER A CA 1
ATOM 709 C C . SER A 1 93 ? -1.175 1.180 11.441 1.00 47.66 93 SER A C 1
ATOM 711 O O . SER A 1 93 ? -0.466 0.181 11.534 1.00 47.66 93 SER A O 1
ATOM 713 N N . GLU A 1 94 ? -2.498 1.082 11.311 1.00 52.31 94 GLU A N 1
ATOM 714 C CA . GLU A 1 94 ? -3.137 -0.198 11.030 1.00 52.31 94 GLU A CA 1
ATOM 715 C C . GLU A 1 94 ? -2.662 -0.652 9.650 1.00 52.31 94 GLU A C 1
ATOM 717 O O . GLU A 1 94 ? -3.282 -0.353 8.634 1.00 52.31 94 GLU A O 1
ATOM 722 N N . ILE A 1 95 ? -1.510 -1.317 9.599 1.00 62.03 95 ILE A N 1
ATOM 723 C CA . ILE A 1 95 ? -1.119 -2.201 8.523 1.00 62.03 95 ILE A CA 1
ATOM 724 C C . ILE A 1 95 ? -1.809 -3.509 8.891 1.00 62.03 95 ILE A C 1
ATOM 726 O O . ILE A 1 95 ? -1.391 -4.180 9.837 1.00 62.03 95 ILE A O 1
ATOM 730 N N . PRO A 1 96 ? -2.900 -3.867 8.198 1.00 72.00 96 PRO A N 1
ATOM 731 C CA . PRO A 1 96 ? -3.620 -5.089 8.484 1.00 72.00 96 PRO A CA 1
ATOM 732 C C . PRO A 1 96 ? -2.674 -6.286 8.581 1.00 72.00 96 PRO A C 1
ATOM 734 O O . PRO A 1 96 ? -1.763 -6.424 7.763 1.00 72.00 96 PRO A O 1
ATOM 737 N N . TRP A 1 97 ? -2.925 -7.202 9.516 1.00 74.81 97 TRP A N 1
ATOM 738 C CA . TRP A 1 97 ? -2.084 -8.388 9.735 1.00 74.81 97 TRP A CA 1
ATOM 739 C C . TRP A 1 97 ? -1.843 -9.209 8.448 1.00 74.81 97 TRP A C 1
ATOM 741 O O . TRP A 1 97 ? -0.813 -9.868 8.296 1.00 74.81 97 TRP A O 1
ATOM 751 N N . PHE A 1 98 ? -2.743 -9.100 7.461 1.00 79.94 98 PHE A N 1
ATOM 752 C CA . PHE A 1 98 ? -2.555 -9.695 6.139 1.00 79.94 98 PHE A CA 1
ATOM 753 C C . PHE A 1 98 ? -1.329 -9.155 5.383 1.00 79.94 98 PHE A C 1
ATOM 755 O O . PHE A 1 98 ? -0.690 -9.922 4.669 1.00 79.94 98 PHE A O 1
ATOM 762 N N . TYR A 1 99 ? -0.963 -7.878 5.528 1.00 78.75 99 TYR A N 1
ATOM 763 C CA . TYR A 1 99 ? 0.222 -7.300 4.882 1.00 78.75 99 TYR A CA 1
ATOM 764 C C . TYR A 1 99 ? 1.515 -7.796 5.518 1.00 78.75 99 TYR A C 1
ATOM 766 O O . TYR A 1 99 ? 2.482 -8.050 4.804 1.00 78.75 99 TYR A O 1
ATOM 774 N N . ILE A 1 100 ? 1.523 -8.004 6.835 1.00 84.12 100 ILE A N 1
ATOM 775 C CA . ILE A 1 100 ? 2.658 -8.618 7.533 1.00 84.12 100 ILE A CA 1
ATOM 776 C C . ILE A 1 100 ? 2.830 -10.064 7.044 1.00 84.12 100 ILE A C 1
ATOM 778 O O . ILE A 1 100 ? 3.932 -10.469 6.672 1.00 84.12 100 ILE A O 1
ATOM 782 N N . GLY A 1 101 ? 1.729 -10.818 6.936 1.00 88.38 101 GLY A N 1
ATOM 783 C CA . GLY A 1 101 ? 1.734 -12.167 6.360 1.00 88.38 101 GLY A CA 1
ATOM 784 C C . GLY A 1 101 ? 2.185 -12.200 4.895 1.00 88.38 101 GLY A C 1
ATOM 785 O O . GLY A 1 101 ? 2.979 -13.057 4.508 1.00 88.38 101 GLY A O 1
ATOM 786 N N . MET A 1 102 ? 1.741 -11.236 4.086 1.00 91.00 102 MET A N 1
ATOM 787 C CA . MET A 1 102 ? 2.161 -11.082 2.690 1.00 91.00 102 MET A CA 1
ATOM 788 C C . MET A 1 102 ? 3.655 -10.752 2.583 1.00 91.00 102 MET A C 1
ATOM 790 O O . MET A 1 102 ? 4.352 -11.349 1.763 1.00 91.00 102 MET A O 1
ATOM 794 N N . GLY A 1 103 ? 4.158 -9.846 3.425 1.00 92.25 103 GLY A N 1
ATOM 795 C CA . GLY A 1 103 ? 5.564 -9.448 3.455 1.00 92.25 103 GLY A CA 1
ATOM 796 C C . GLY A 1 103 ? 6.478 -10.609 3.835 1.00 92.25 103 GLY A C 1
ATOM 797 O O . GLY A 1 103 ? 7.405 -10.940 3.095 1.00 92.25 103 GLY A O 1
ATOM 798 N N . LEU A 1 104 ? 6.171 -11.298 4.935 1.00 91.69 104 LEU A N 1
ATOM 799 C CA . LEU A 1 104 ? 6.928 -12.474 5.369 1.00 91.69 104 LEU A CA 1
ATOM 800 C C . LEU A 1 104 ? 6.847 -13.614 4.344 1.00 91.69 104 LEU A C 1
ATOM 802 O O . LEU A 1 104 ? 7.864 -14.238 4.036 1.00 91.69 104 LEU A O 1
ATOM 806 N N . GLY A 1 105 ? 5.671 -13.841 3.753 1.00 95.12 105 GLY A N 1
ATOM 807 C CA . GLY A 1 105 ? 5.477 -14.834 2.697 1.00 95.12 105 GLY A CA 1
ATOM 808 C C . GLY A 1 105 ? 6.301 -14.535 1.444 1.00 95.12 105 GLY A C 1
ATOM 809 O O . GLY A 1 105 ? 6.913 -15.442 0.878 1.00 95.12 105 GLY A O 1
ATOM 810 N N . PHE A 1 106 ? 6.388 -13.265 1.043 1.00 95.19 106 PHE A N 1
ATOM 811 C CA . PHE A 1 106 ? 7.233 -12.850 -0.072 1.00 95.19 106 PHE A CA 1
ATOM 812 C C . PHE A 1 106 ? 8.713 -13.077 0.232 1.00 95.19 106 PHE A C 1
ATOM 814 O O . PHE A 1 106 ? 9.423 -13.617 -0.611 1.00 95.19 106 PHE A O 1
ATOM 821 N N . ILE A 1 107 ? 9.178 -12.728 1.434 1.00 94.69 107 ILE A N 1
ATOM 822 C CA . ILE A 1 107 ? 10.583 -12.902 1.828 1.00 94.69 107 ILE A CA 1
ATOM 823 C C . ILE A 1 107 ? 10.956 -14.389 1.832 1.00 94.69 107 ILE A C 1
ATOM 825 O O . ILE A 1 107 ? 11.917 -14.781 1.169 1.00 94.69 107 ILE A O 1
ATOM 829 N N . VAL A 1 108 ? 10.165 -15.230 2.506 1.00 95.38 108 VAL A N 1
ATOM 830 C CA . VAL A 1 108 ? 10.407 -16.680 2.586 1.00 95.38 108 VAL A CA 1
ATOM 831 C C . VAL A 1 108 ? 10.301 -17.335 1.207 1.00 95.38 108 VAL A C 1
ATOM 833 O O . VAL A 1 108 ? 11.159 -18.138 0.839 1.00 95.38 108 VAL A O 1
ATOM 836 N N . GLY A 1 109 ? 9.298 -16.966 0.407 1.00 94.62 109 GLY A N 1
ATOM 837 C CA . GLY A 1 109 ? 9.119 -17.489 -0.947 1.00 94.62 109 GLY A CA 1
ATOM 838 C C . GLY A 1 109 ? 10.244 -17.072 -1.895 1.00 94.62 109 GLY A C 1
ATOM 839 O O . GLY A 1 109 ? 10.826 -17.913 -2.583 1.00 94.62 109 GLY A O 1
ATOM 840 N N . PHE A 1 110 ? 10.608 -15.788 -1.898 1.00 93.44 110 PHE A N 1
ATOM 841 C CA . PHE A 1 110 ? 11.678 -15.253 -2.738 1.00 93.44 110 PHE A CA 1
ATOM 842 C C . PHE A 1 110 ? 13.034 -15.857 -2.366 1.00 93.44 110 PHE A C 1
ATOM 844 O O . PHE A 1 110 ? 13.792 -16.248 -3.255 1.00 93.44 110 PHE A O 1
ATOM 851 N N . TRP A 1 111 ? 13.330 -15.998 -1.070 1.00 93.62 111 TRP A N 1
ATOM 852 C CA . TRP A 1 111 ? 14.572 -16.618 -0.601 1.00 93.62 111 TRP A CA 1
ATOM 853 C C . TRP A 1 111 ? 14.583 -18.130 -0.818 1.00 93.62 111 TRP A C 1
ATOM 855 O O . TRP A 1 111 ? 15.639 -18.678 -1.119 1.00 93.62 111 TRP A O 1
ATOM 865 N N . GLY A 1 112 ? 13.433 -18.804 -0.761 1.00 92.88 112 GLY A N 1
ATOM 866 C CA . GLY A 1 112 ? 13.309 -20.215 -1.128 1.00 92.88 112 GLY A CA 1
ATOM 867 C C . GLY A 1 112 ? 13.624 -20.458 -2.606 1.00 92.88 112 GLY A C 1
ATOM 868 O O . GLY A 1 112 ? 14.428 -21.333 -2.933 1.00 92.88 112 GLY A O 1
ATOM 869 N N . VAL A 1 113 ? 13.064 -19.643 -3.506 1.00 88.88 113 VAL A N 1
ATOM 870 C CA . VAL A 1 113 ? 13.321 -19.737 -4.955 1.00 88.88 113 VAL A CA 1
ATOM 871 C C . VAL A 1 113 ? 14.762 -19.344 -5.286 1.00 88.88 113 VAL A C 1
ATOM 873 O O . VAL A 1 113 ? 15.465 -20.099 -5.959 1.00 88.88 113 VAL A O 1
ATOM 876 N N . CYS A 1 114 ? 15.238 -18.203 -4.778 1.00 84.25 114 CYS A N 1
ATOM 877 C CA . CYS A 1 114 ? 16.623 -17.768 -4.972 1.00 84.25 114 CYS A CA 1
ATOM 878 C C . CYS A 1 114 ? 17.618 -18.778 -4.381 1.00 84.25 114 CYS A C 1
ATOM 880 O O . CYS A 1 114 ? 18.604 -19.126 -5.029 1.00 84.25 114 CYS A O 1
ATOM 882 N N . GLY A 1 115 ? 17.342 -19.307 -3.190 1.00 85.25 115 GLY A N 1
ATOM 883 C CA . GLY A 1 115 ? 18.151 -20.331 -2.534 1.00 85.25 115 GLY A CA 1
ATOM 884 C C . GLY A 1 115 ? 18.209 -21.631 -3.334 1.00 85.25 115 GLY A C 1
ATOM 885 O O . GLY A 1 115 ? 19.298 -22.155 -3.567 1.00 85.25 115 GLY A O 1
ATOM 886 N N . ALA A 1 116 ? 17.072 -22.116 -3.843 1.00 81.81 116 ALA A N 1
ATOM 887 C CA . ALA A 1 116 ? 17.011 -23.315 -4.682 1.00 81.81 116 ALA A CA 1
ATOM 888 C C . ALA A 1 116 ? 17.803 -23.160 -5.994 1.00 81.81 116 ALA A C 1
ATOM 890 O O . ALA A 1 116 ? 18.520 -24.081 -6.397 1.00 81.81 116 ALA A O 1
ATOM 891 N N . LEU A 1 117 ? 17.739 -21.981 -6.627 1.00 79.88 117 LEU A N 1
ATOM 892 C CA . LEU A 1 117 ? 18.521 -21.664 -7.829 1.00 79.88 117 LEU A CA 1
ATOM 893 C C . LEU A 1 117 ? 20.035 -21.632 -7.554 1.00 79.88 117 LEU A C 1
ATOM 895 O O . LEU A 1 117 ? 20.828 -22.004 -8.424 1.00 79.88 117 LEU A O 1
ATOM 899 N N . LEU A 1 118 ? 20.443 -21.221 -6.349 1.00 76.00 118 LEU A N 1
ATOM 900 C CA . LEU A 1 118 ? 21.849 -21.133 -5.945 1.00 76.00 118 LEU A CA 1
ATOM 901 C C . LEU A 1 118 ? 22.427 -22.454 -5.408 1.00 76.00 118 LEU A C 1
ATOM 903 O O . LEU A 1 118 ? 23.637 -22.665 -5.517 1.00 76.00 118 LEU A O 1
ATOM 907 N N . PHE A 1 119 ? 21.599 -23.367 -4.890 1.00 78.12 119 PHE A N 1
ATOM 908 C CA . PHE A 1 119 ? 22.062 -24.600 -4.237 1.00 78.12 119 PHE A CA 1
ATOM 909 C C . PHE A 1 119 ? 22.663 -25.631 -5.211 1.00 78.12 119 PHE A C 1
ATOM 911 O O . PHE A 1 119 ? 23.523 -26.432 -4.838 1.00 78.12 119 PHE A O 1
ATOM 918 N N . LYS A 1 120 ? 22.272 -25.606 -6.493 1.00 79.31 120 LYS A N 1
ATOM 919 C CA . LYS A 1 120 ? 22.849 -26.483 -7.526 1.00 79.31 120 LYS A CA 1
ATOM 920 C C . LYS A 1 120 ? 23.703 -25.693 -8.512 1.00 79.31 120 LYS A C 1
ATOM 922 O O . LYS A 1 120 ? 23.210 -24.883 -9.292 1.00 79.31 120 LYS A O 1
ATOM 927 N N . LYS A 1 121 ? 24.987 -26.059 -8.595 1.00 78.56 121 LYS A N 1
ATOM 928 C CA . LYS A 1 121 ? 25.961 -25.496 -9.551 1.00 78.56 121 LYS A CA 1
ATOM 929 C C . LYS A 1 121 ? 25.481 -25.540 -11.015 1.00 78.56 121 LYS A C 1
ATOM 931 O O . LYS A 1 121 ? 25.783 -24.628 -11.778 1.00 78.56 121 LYS A O 1
ATOM 936 N N . ALA A 1 122 ? 24.704 -26.562 -11.386 1.00 82.81 122 ALA A N 1
ATOM 937 C CA . ALA A 1 122 ? 24.094 -26.693 -12.712 1.00 82.81 122 ALA A CA 1
ATOM 938 C C . ALA A 1 122 ? 22.970 -25.667 -12.963 1.00 82.81 122 ALA A C 1
ATOM 940 O O . ALA A 1 122 ? 22.924 -25.058 -14.029 1.00 82.81 122 ALA A O 1
ATOM 941 N N . TRP A 1 123 ? 22.112 -25.426 -11.966 1.00 81.06 123 TRP A N 1
ATOM 942 C CA . TRP A 1 123 ? 21.005 -24.467 -12.056 1.00 81.06 123 TRP A CA 1
ATOM 943 C C . TRP A 1 123 ? 21.513 -23.033 -12.141 1.00 81.06 123 TRP A C 1
ATOM 945 O O . TRP A 1 123 ? 21.047 -22.264 -12.978 1.00 81.06 123 TRP A O 1
ATOM 955 N N . ARG A 1 124 ? 22.552 -22.708 -11.365 1.00 85.62 124 ARG A N 1
ATOM 956 C CA . ARG A 1 124 ? 23.231 -21.413 -11.438 1.00 85.62 124 ARG A CA 1
ATOM 957 C C . ARG A 1 124 ? 23.710 -21.102 -12.858 1.00 85.62 124 ARG A C 1
ATOM 959 O O . ARG A 1 124 ? 23.454 -20.016 -13.369 1.00 85.62 124 ARG A O 1
ATOM 966 N N . HIS A 1 125 ? 24.398 -22.044 -13.505 1.00 84.94 125 HIS A N 1
ATOM 967 C CA . HIS A 1 125 ? 24.898 -21.835 -14.866 1.00 84.94 125 HIS A CA 1
ATOM 968 C C . HIS A 1 125 ? 23.771 -21.706 -15.895 1.00 84.94 125 HIS A C 1
ATOM 970 O O . HIS A 1 125 ? 23.820 -20.784 -16.707 1.00 84.94 125 HIS A O 1
ATOM 976 N N . ALA A 1 126 ? 22.743 -22.556 -15.824 1.00 85.44 126 ALA A N 1
ATOM 977 C CA . ALA A 1 126 ? 21.588 -22.471 -16.719 1.00 85.44 126 ALA A CA 1
ATOM 978 C C . ALA A 1 126 ? 20.837 -21.132 -16.575 1.00 85.44 126 ALA A C 1
ATOM 980 O O . ALA A 1 126 ? 20.504 -20.499 -17.576 1.00 85.44 126 ALA A O 1
ATOM 981 N N . TYR A 1 127 ? 20.640 -20.657 -15.340 1.00 86.12 127 TYR A N 1
ATOM 982 C CA . TYR A 1 127 ? 19.999 -19.372 -15.058 1.00 86.12 127 TYR A CA 1
ATOM 983 C C . TYR A 1 127 ? 20.796 -18.187 -15.619 1.00 86.12 127 TYR A C 1
ATOM 985 O O . TYR A 1 127 ? 20.242 -17.352 -16.334 1.00 86.12 127 TYR A O 1
ATOM 993 N N . PHE A 1 128 ? 22.108 -18.126 -15.360 1.00 86.81 128 PHE A N 1
ATOM 994 C CA . PHE A 1 128 ? 22.943 -17.057 -15.916 1.00 86.81 128 PHE A CA 1
ATOM 995 C C . PHE A 1 128 ? 22.972 -17.089 -17.443 1.00 86.81 128 PHE A C 1
ATOM 997 O O . PHE A 1 128 ? 22.886 -16.038 -18.073 1.00 86.81 128 PHE A O 1
ATOM 1004 N N . GLN A 1 129 ? 23.047 -18.275 -18.049 1.00 87.88 129 GLN A N 1
ATOM 1005 C CA . GLN A 1 129 ? 23.026 -18.415 -19.504 1.00 87.88 129 GLN A CA 1
ATOM 1006 C C . GLN A 1 129 ? 21.711 -17.906 -20.108 1.00 87.88 129 GLN A C 1
ATOM 1008 O O . GLN A 1 129 ? 21.731 -17.204 -21.121 1.00 87.88 129 GLN A O 1
ATOM 1013 N N . PHE A 1 130 ? 20.582 -18.177 -19.453 1.00 88.50 130 PHE A N 1
ATOM 1014 C CA . PHE A 1 130 ? 19.292 -17.612 -19.836 1.00 88.50 130 PHE A CA 1
ATOM 1015 C C . PHE A 1 130 ? 19.272 -16.079 -19.718 1.00 88.50 130 PHE A C 1
ATOM 1017 O O . PHE A 1 130 ? 18.902 -15.402 -20.678 1.00 88.50 130 PHE A O 1
ATOM 1024 N N . LEU A 1 131 ? 19.729 -15.512 -18.594 1.00 88.25 131 LEU A N 1
ATOM 1025 C CA . LEU A 1 131 ? 19.796 -14.056 -18.415 1.00 88.25 131 LEU A CA 1
ATOM 1026 C C . LEU A 1 131 ? 20.664 -13.373 -19.476 1.00 88.25 131 LEU A C 1
ATOM 1028 O O . LEU A 1 131 ? 20.284 -12.321 -19.992 1.00 88.25 131 LEU A O 1
ATOM 1032 N N . TYR A 1 132 ? 21.807 -13.964 -19.832 1.00 90.88 132 TYR A N 1
ATOM 1033 C CA . TYR A 1 132 ? 22.662 -13.436 -20.895 1.00 90.88 132 TYR A CA 1
ATOM 1034 C C . TYR A 1 132 ? 21.945 -13.405 -22.243 1.00 90.88 132 TYR A C 1
ATOM 1036 O O . TYR A 1 132 ? 22.015 -12.392 -22.940 1.00 90.88 132 TYR A O 1
ATOM 1044 N N . HIS A 1 133 ? 21.217 -14.470 -22.579 1.00 92.94 133 HIS A N 1
ATOM 1045 C CA . HIS A 1 133 ? 20.441 -14.538 -23.812 1.00 92.94 133 HIS A CA 1
ATOM 1046 C C . HIS A 1 133 ? 19.319 -13.487 -23.847 1.00 92.94 133 HIS A C 1
ATOM 1048 O O . HIS A 1 133 ? 19.143 -12.791 -24.847 1.00 92.94 133 HIS A O 1
ATOM 1054 N N . VAL A 1 134 ? 18.587 -13.317 -22.741 1.00 93.06 134 VAL A N 1
ATOM 1055 C CA . VAL A 1 134 ? 17.546 -12.281 -22.628 1.00 93.06 134 VAL A CA 1
ATOM 1056 C C . VAL A 1 134 ? 18.155 -10.887 -22.763 1.00 93.06 134 VAL A C 1
ATOM 1058 O O . VAL A 1 134 ? 17.645 -10.069 -23.528 1.00 93.06 134 VAL A O 1
ATOM 1061 N N . LYS A 1 135 ? 19.269 -10.619 -22.070 1.00 92.50 135 LYS A N 1
ATOM 1062 C CA . LYS A 1 135 ? 19.977 -9.336 -22.145 1.00 92.50 135 LYS A CA 1
ATOM 1063 C C . LYS A 1 135 ? 20.376 -9.006 -23.580 1.00 92.50 135 LYS A C 1
ATOM 1065 O O . LYS A 1 135 ? 20.196 -7.867 -24.000 1.00 92.50 135 LYS A O 1
ATOM 1070 N N . ASP A 1 136 ? 20.925 -9.970 -24.314 1.00 93.69 136 ASP A N 1
ATOM 1071 C CA . ASP A 1 136 ? 21.365 -9.759 -25.693 1.00 93.69 136 ASP A CA 1
ATOM 1072 C C . ASP A 1 136 ? 20.184 -9.486 -26.634 1.00 93.69 136 ASP A C 1
ATOM 1074 O O . ASP A 1 136 ? 20.182 -8.497 -27.369 1.00 93.69 136 ASP A O 1
ATOM 1078 N N . TRP A 1 137 ? 19.109 -10.272 -26.519 1.00 94.44 137 TRP A N 1
ATOM 1079 C CA . TRP A 1 137 ? 17.886 -10.050 -27.292 1.00 94.44 137 TRP A CA 1
ATOM 1080 C C . TRP A 1 137 ? 17.272 -8.666 -27.030 1.00 94.44 137 TRP A C 1
ATOM 1082 O O . TRP A 1 137 ? 16.946 -7.939 -27.975 1.00 94.44 137 TRP A O 1
ATOM 1092 N N . VAL A 1 138 ? 17.166 -8.265 -25.758 1.00 96.00 138 VAL A N 1
ATOM 1093 C CA . VAL A 1 138 ? 16.663 -6.940 -25.363 1.00 96.00 138 VAL A CA 1
ATOM 1094 C C . VAL A 1 138 ? 17.586 -5.836 -25.873 1.00 96.00 138 VAL A C 1
ATOM 1096 O O . VAL A 1 138 ? 17.104 -4.858 -26.444 1.00 96.00 138 VAL A O 1
ATOM 1099 N N . TYR A 1 139 ? 18.901 -5.992 -25.719 1.00 95.38 139 TYR A N 1
ATOM 1100 C CA . TYR A 1 139 ? 19.882 -5.020 -26.194 1.00 95.38 139 TYR A CA 1
ATOM 1101 C C . TYR A 1 139 ? 19.756 -4.795 -27.703 1.00 95.38 139 TYR A C 1
ATOM 1103 O O . TYR A 1 139 ? 19.631 -3.651 -28.142 1.00 95.38 139 TYR A O 1
ATOM 1111 N N . VAL A 1 140 ? 19.691 -5.867 -28.497 1.00 95.06 140 VAL A N 1
ATOM 1112 C CA . VAL A 1 140 ? 19.516 -5.776 -29.953 1.00 95.06 140 VAL A CA 1
ATOM 1113 C C . VAL A 1 140 ? 18.164 -5.153 -30.311 1.00 95.06 140 VAL A C 1
ATOM 1115 O O . VAL A 1 140 ? 18.088 -4.324 -31.224 1.00 95.06 140 VAL A O 1
ATOM 1118 N N . ALA A 1 141 ? 17.089 -5.496 -29.596 1.00 93.62 141 ALA A N 1
ATOM 1119 C CA . ALA A 1 141 ? 15.770 -4.909 -29.819 1.00 93.62 141 ALA A CA 1
ATOM 1120 C C . ALA A 1 141 ? 15.757 -3.395 -29.539 1.00 93.62 141 ALA A C 1
ATOM 1122 O O . ALA A 1 141 ? 15.227 -2.628 -30.351 1.00 93.62 141 ALA A O 1
ATOM 1123 N N . ILE A 1 142 ? 16.368 -2.960 -28.434 1.00 94.88 142 ILE A N 1
ATOM 1124 C CA . ILE A 1 142 ? 16.502 -1.544 -28.068 1.00 94.88 142 ILE A CA 1
ATOM 1125 C C . ILE A 1 142 ? 17.400 -0.824 -29.074 1.00 94.88 142 ILE A C 1
ATOM 1127 O O . ILE A 1 142 ? 16.985 0.198 -29.616 1.00 94.88 142 ILE A O 1
ATOM 1131 N N . ALA A 1 143 ? 18.572 -1.371 -29.400 1.00 95.38 143 ALA A N 1
ATOM 1132 C CA . ALA A 1 143 ? 19.499 -0.778 -30.362 1.00 95.38 143 ALA A CA 1
ATOM 1133 C C . ALA A 1 143 ? 18.842 -0.577 -31.739 1.00 95.38 143 ALA A C 1
ATOM 1135 O O . ALA A 1 143 ? 18.955 0.493 -32.336 1.00 95.38 143 ALA A O 1
ATOM 1136 N N . ARG A 1 144 ? 18.067 -1.559 -32.224 1.00 93.12 144 ARG A N 1
ATOM 1137 C CA . ARG A 1 144 ? 17.294 -1.424 -33.472 1.00 93.12 144 ARG A CA 1
ATOM 1138 C C . ARG A 1 144 ? 16.214 -0.346 -33.376 1.00 93.12 144 ARG A C 1
ATOM 1140 O O . ARG A 1 144 ? 16.014 0.388 -34.343 1.00 93.12 144 ARG A O 1
ATOM 1147 N N . ARG A 1 145 ? 15.509 -0.240 -32.242 1.00 91.88 145 ARG A N 1
ATOM 1148 C CA . ARG A 1 145 ? 14.499 0.812 -32.024 1.00 91.88 145 ARG A CA 1
ATOM 1149 C C . ARG A 1 145 ? 15.137 2.199 -31.985 1.00 91.88 145 ARG A C 1
ATOM 1151 O O . ARG A 1 145 ? 14.646 3.081 -32.680 1.00 91.88 145 ARG A O 1
ATOM 1158 N N . LEU A 1 146 ? 16.238 2.370 -31.254 1.00 92.38 146 LEU A N 1
ATOM 1159 C CA . LEU A 1 146 ? 16.984 3.628 -31.184 1.00 92.38 146 LEU A CA 1
ATOM 1160 C C . LEU A 1 146 ? 17.529 4.034 -32.555 1.00 92.38 146 LEU A C 1
ATOM 1162 O O . LEU A 1 146 ? 17.311 5.166 -32.970 1.00 92.38 146 LEU A O 1
ATOM 1166 N N . ASN A 1 147 ? 18.124 3.104 -33.308 1.00 92.81 147 ASN A N 1
ATOM 1167 C CA . ASN A 1 147 ? 18.596 3.386 -34.666 1.00 92.81 147 ASN A CA 1
ATOM 1168 C C . ASN A 1 147 ? 17.452 3.775 -35.615 1.00 92.81 147 ASN A C 1
ATOM 1170 O O . ASN A 1 147 ? 17.600 4.710 -36.398 1.00 92.81 147 ASN A O 1
ATOM 1174 N N . ARG A 1 148 ? 16.286 3.112 -35.539 1.00 91.19 148 ARG A N 1
ATOM 1175 C CA . ARG A 1 148 ? 15.106 3.525 -36.321 1.00 91.19 148 ARG A CA 1
ATOM 1176 C C . ARG A 1 148 ? 14.617 4.919 -35.934 1.00 91.19 148 ARG A C 1
ATOM 1178 O O . ARG A 1 148 ? 14.316 5.709 -36.822 1.00 91.19 148 ARG A O 1
ATOM 1185 N N . LEU A 1 149 ? 14.559 5.226 -34.639 1.00 91.06 149 LEU A N 1
ATOM 1186 C CA . LEU A 1 149 ? 14.172 6.553 -34.154 1.00 91.06 149 LEU A CA 1
ATOM 1187 C C . LEU A 1 149 ? 15.157 7.620 -34.630 1.00 91.06 149 LEU A C 1
ATOM 1189 O O . LEU A 1 149 ? 14.735 8.637 -35.169 1.00 91.06 149 LEU A O 1
ATOM 1193 N N . GLN A 1 150 ? 16.457 7.360 -34.511 1.00 93.00 150 GLN A N 1
ATOM 1194 C CA . GLN A 1 150 ? 17.504 8.269 -34.960 1.00 93.00 150 GLN A CA 1
ATOM 1195 C C . GLN A 1 150 ? 17.446 8.508 -36.472 1.00 93.00 150 GLN A C 1
ATOM 1197 O O . GLN A 1 150 ? 17.576 9.650 -36.909 1.00 93.00 150 GLN A O 1
ATOM 1202 N N . ASN A 1 151 ? 17.202 7.469 -37.272 1.00 90.00 151 ASN A N 1
ATOM 1203 C CA . ASN A 1 151 ? 17.047 7.609 -38.720 1.00 90.00 151 ASN A CA 1
ATOM 1204 C C . ASN A 1 151 ? 15.787 8.399 -39.093 1.00 90.00 151 ASN A C 1
ATOM 1206 O O . ASN A 1 151 ? 15.865 9.286 -39.941 1.00 90.00 151 ASN A O 1
ATOM 1210 N N . ASN A 1 152 ? 14.655 8.143 -38.432 1.00 91.19 152 ASN A N 1
ATOM 1211 C CA . ASN A 1 152 ? 13.430 8.914 -38.651 1.00 91.19 152 ASN A CA 1
ATOM 1212 C C . ASN A 1 152 ? 13.616 10.391 -38.274 1.00 91.19 152 ASN A C 1
ATOM 1214 O O . ASN A 1 152 ? 13.199 11.271 -39.025 1.00 91.19 152 ASN A O 1
ATOM 1218 N N . LEU A 1 153 ? 14.288 10.673 -37.153 1.00 90.81 153 LEU A N 1
ATOM 1219 C CA . LEU A 1 153 ? 14.581 12.038 -36.710 1.00 90.81 153 LEU A CA 1
ATOM 1220 C C . LEU A 1 153 ? 15.519 12.758 -37.689 1.00 90.81 153 LEU A C 1
ATOM 1222 O O . LEU A 1 153 ? 15.277 13.906 -38.054 1.00 90.81 153 LEU A O 1
ATOM 1226 N N . ARG A 1 154 ? 16.564 12.065 -38.166 1.00 91.06 154 ARG A N 1
ATOM 1227 C CA . ARG A 1 154 ? 17.472 12.574 -39.206 1.00 91.06 154 ARG A CA 1
ATOM 1228 C C . ARG A 1 154 ? 16.725 12.902 -40.495 1.00 91.06 154 ARG A C 1
ATOM 1230 O O . ARG A 1 154 ? 16.962 13.961 -41.069 1.00 91.06 154 ARG A O 1
ATOM 1237 N N . PHE A 1 155 ? 15.816 12.032 -40.931 1.00 90.69 155 PHE A N 1
ATOM 1238 C CA . PHE A 1 155 ? 15.016 12.258 -42.134 1.00 90.69 155 PHE A CA 1
ATOM 1239 C C . PHE A 1 155 ? 14.088 13.469 -41.984 1.00 90.69 155 PHE A C 1
ATOM 1241 O O . PHE A 1 155 ? 14.031 14.304 -42.883 1.00 90.69 155 PHE A O 1
ATOM 1248 N N . GLN A 1 156 ? 13.422 13.618 -40.833 1.00 88.69 156 GLN A N 1
ATOM 1249 C CA . GLN A 1 156 ? 12.592 14.797 -40.566 1.00 88.69 156 GLN A CA 1
ATOM 1250 C C . GLN A 1 156 ? 13.402 16.097 -40.523 1.00 88.69 156 GLN A C 1
ATOM 1252 O O . GLN A 1 156 ? 12.971 17.094 -41.099 1.00 88.69 156 GLN A O 1
ATOM 1257 N N . LEU A 1 157 ? 14.587 16.091 -39.905 1.00 88.50 157 LEU A N 1
ATOM 1258 C CA . LEU A 1 157 ? 15.458 17.266 -39.866 1.00 88.50 157 LEU A CA 1
ATOM 1259 C C . LEU A 1 157 ? 15.922 17.670 -41.277 1.00 88.50 157 LEU A C 1
ATOM 1261 O O . LEU A 1 157 ? 15.876 18.848 -41.622 1.00 88.50 157 LEU A O 1
ATOM 1265 N N . LEU A 1 158 ? 16.309 16.699 -42.113 1.00 88.25 158 LEU A N 1
ATOM 1266 C CA . LEU A 1 158 ? 16.678 16.941 -43.513 1.00 88.25 158 LEU A CA 1
ATOM 1267 C C . LEU A 1 158 ? 15.503 17.504 -44.327 1.00 88.25 158 LEU A C 1
ATOM 1269 O O . LEU A 1 158 ? 15.692 18.458 -45.078 1.00 88.25 158 LEU A O 1
ATOM 1273 N N . LEU A 1 159 ? 14.292 16.968 -44.148 1.00 86.38 159 LEU A N 1
ATOM 1274 C CA . LEU A 1 159 ? 13.071 17.480 -44.784 1.00 86.38 159 LEU A CA 1
ATOM 1275 C C . LEU A 1 159 ? 12.797 18.939 -44.411 1.00 86.38 159 LEU A C 1
ATOM 1277 O O . LEU A 1 159 ? 12.541 19.751 -45.296 1.00 86.38 159 LEU A O 1
ATOM 1281 N N . LEU A 1 160 ? 12.896 19.288 -43.125 1.00 85.50 160 LEU A N 1
ATOM 1282 C CA . LEU A 1 160 ? 12.721 20.667 -42.660 1.00 85.50 160 LEU A CA 1
ATOM 1283 C C . LEU A 1 160 ? 13.764 21.610 -43.264 1.00 85.50 160 LEU A C 1
ATOM 1285 O O . LEU A 1 160 ? 13.414 22.709 -43.686 1.00 85.50 160 LEU A O 1
ATOM 1289 N N . VAL A 1 161 ? 15.024 21.178 -43.357 1.00 86.69 161 VAL A N 1
ATOM 1290 C CA . VAL A 1 161 ? 16.089 21.974 -43.986 1.00 86.69 161 VAL A CA 1
ATOM 1291 C C . VAL A 1 161 ? 15.804 22.191 -45.474 1.00 86.69 161 VAL A C 1
ATOM 1293 O O . VAL A 1 161 ? 15.920 23.317 -45.953 1.00 86.69 161 VAL A O 1
ATOM 1296 N N . VAL A 1 162 ? 15.388 21.156 -46.211 1.00 85.50 162 VAL A N 1
ATOM 1297 C CA . VAL A 1 162 ? 15.098 21.260 -47.654 1.00 85.50 162 VAL A CA 1
ATOM 1298 C C . VAL A 1 162 ? 13.855 22.117 -47.919 1.00 85.50 162 VAL A C 1
ATOM 1300 O O . VAL A 1 162 ? 13.906 23.018 -48.757 1.00 85.50 162 VAL A O 1
ATOM 1303 N N . VAL A 1 163 ? 12.757 21.892 -47.192 1.00 82.12 163 VAL A N 1
ATOM 1304 C CA . VAL A 1 163 ? 11.499 22.643 -47.367 1.00 82.12 163 VAL A CA 1
ATOM 1305 C C . VAL A 1 163 ? 11.642 24.089 -46.885 1.00 82.12 163 VAL A C 1
ATOM 1307 O O . VAL A 1 163 ? 11.200 25.008 -47.572 1.00 82.12 163 VAL A O 1
ATOM 1310 N N . GLY A 1 164 ? 12.314 24.314 -45.752 1.00 72.44 164 GLY A N 1
ATOM 1311 C CA . GLY A 1 164 ? 12.629 25.656 -45.258 1.00 72.44 164 GLY A CA 1
ATOM 1312 C C . GLY A 1 164 ? 13.533 26.431 -46.219 1.00 72.44 164 GLY A C 1
ATOM 1313 O O . GLY A 1 164 ? 13.308 27.615 -46.454 1.00 72.44 164 GLY A O 1
ATOM 1314 N N . SER A 1 165 ? 14.492 25.753 -46.857 1.00 67.25 165 SER A N 1
ATOM 1315 C CA . SER A 1 165 ? 15.297 26.357 -47.925 1.00 67.25 165 SER A CA 1
ATOM 1316 C C . SER A 1 165 ? 14.430 26.727 -49.130 1.00 67.25 165 SER A C 1
ATOM 1318 O O . SER A 1 165 ? 14.533 27.840 -49.626 1.00 67.25 165 SER A O 1
ATOM 1320 N N . ALA A 1 166 ? 13.526 25.851 -49.575 1.00 61.62 166 ALA A N 1
ATOM 1321 C CA . ALA A 1 166 ? 12.635 26.143 -50.700 1.00 61.62 166 ALA A CA 1
ATOM 1322 C C . ALA A 1 166 ? 11.708 27.349 -50.439 1.00 61.62 166 ALA A C 1
ATOM 1324 O O . ALA A 1 166 ? 11.477 28.148 -51.345 1.00 61.62 166 ALA A O 1
ATOM 1325 N N . ALA A 1 167 ? 11.239 27.533 -49.200 1.00 58.41 167 ALA A N 1
ATOM 1326 C CA . ALA A 1 167 ? 10.422 28.685 -48.813 1.00 58.41 167 ALA A CA 1
ATOM 1327 C C . ALA A 1 167 ? 11.184 30.024 -48.888 1.00 58.41 167 ALA A C 1
ATOM 1329 O O . ALA A 1 167 ? 10.575 31.054 -49.163 1.00 58.41 167 ALA A O 1
ATOM 1330 N N . LEU A 1 168 ? 12.510 30.011 -48.713 1.00 58.09 168 LEU A N 1
ATOM 1331 C CA . LEU A 1 168 ? 13.367 31.195 -48.873 1.00 58.09 168 LEU A CA 1
ATOM 1332 C C . LEU A 1 168 ? 13.649 31.549 -50.344 1.00 58.09 168 LEU A C 1
ATOM 1334 O O . LEU A 1 168 ? 14.105 32.655 -50.626 1.00 58.09 168 LEU A O 1
ATOM 1338 N N . PHE A 1 169 ? 13.372 30.634 -51.277 1.00 55.56 169 PHE A N 1
ATOM 1339 C CA . PHE A 1 169 ? 13.616 30.809 -52.712 1.00 55.56 169 PHE A CA 1
ATOM 1340 C C . PHE A 1 169 ? 12.346 31.012 -53.542 1.00 55.56 169 PHE A C 1
ATOM 1342 O O . PHE A 1 169 ? 12.452 31.137 -54.760 1.00 55.56 169 PHE A O 1
ATOM 1349 N N . LEU A 1 170 ? 11.160 31.082 -52.931 1.00 49.69 170 LEU A N 1
ATOM 1350 C CA . LEU A 1 170 ? 9.973 31.557 -53.636 1.00 49.69 170 LEU A CA 1
ATOM 1351 C C . LEU A 1 170 ? 10.022 33.091 -53.671 1.00 49.69 170 LEU A C 1
ATOM 1353 O O . LEU A 1 170 ? 9.788 33.721 -52.637 1.00 49.69 170 LEU A O 1
ATOM 1357 N N . PRO A 1 171 ? 10.340 33.729 -54.818 1.00 49.72 171 PRO A N 1
ATOM 1358 C CA . PRO A 1 171 ? 10.212 35.171 -54.916 1.00 49.72 171 PRO A CA 1
ATOM 1359 C C . PRO A 1 171 ? 8.748 35.522 -54.662 1.00 49.72 171 PRO A C 1
ATOM 1361 O O . PRO A 1 171 ? 7.851 34.911 -55.244 1.00 49.72 171 PRO A O 1
ATOM 1364 N N . ASN A 1 172 ? 8.517 36.501 -53.786 1.00 48.75 172 ASN A N 1
ATOM 1365 C CA . ASN A 1 172 ? 7.231 37.168 -53.636 1.00 48.75 172 ASN A CA 1
ATOM 1366 C C . ASN A 1 172 ? 6.707 37.528 -55.031 1.00 48.75 172 ASN A C 1
ATOM 1368 O O . ASN A 1 172 ? 7.165 38.499 -55.635 1.00 48.75 172 ASN A O 1
ATOM 1372 N N . VAL A 1 173 ? 5.762 36.748 -55.556 1.00 53.41 173 VAL A N 1
ATOM 1373 C CA . VAL A 1 173 ? 5.015 37.135 -56.749 1.00 53.41 173 VAL A CA 1
ATOM 1374 C C . VAL A 1 173 ? 4.064 38.229 -56.284 1.00 53.41 173 VAL A C 1
ATOM 1376 O O . VAL A 1 173 ? 2.944 37.968 -55.852 1.00 53.41 173 VAL A O 1
ATOM 1379 N N . MET A 1 174 ? 4.561 39.466 -56.280 1.00 44.97 174 MET A N 1
ATOM 1380 C CA . MET A 1 174 ? 3.719 40.638 -56.099 1.00 44.97 174 MET A CA 1
ATOM 1381 C C . MET A 1 174 ? 2.664 40.667 -57.215 1.00 44.97 174 MET A C 1
ATOM 1383 O O . MET A 1 174 ? 2.981 40.361 -58.370 1.00 44.97 174 MET A O 1
ATOM 1387 N N . PRO A 1 175 ? 1.416 41.048 -56.908 1.00 42.34 175 PRO A N 1
ATOM 1388 C CA . PRO A 1 175 ? 0.398 41.214 -57.927 1.00 42.34 175 PRO A CA 1
ATOM 1389 C C . PRO A 1 175 ? 0.733 42.454 -58.765 1.00 42.34 175 PRO A C 1
ATOM 1391 O O . PRO A 1 175 ? 0.932 43.548 -58.236 1.00 42.34 175 PRO A O 1
ATOM 1394 N N . TRP A 1 176 ? 0.807 42.277 -60.083 1.00 37.84 176 TRP A N 1
ATOM 1395 C CA . TRP A 1 176 ? 0.980 43.361 -61.046 1.00 37.84 176 TRP A CA 1
ATOM 1396 C C . TRP A 1 176 ? -0.122 44.413 -60.859 1.00 37.84 176 TRP A C 1
ATOM 1398 O O . TRP A 1 176 ? -1.306 44.112 -61.009 1.00 37.84 176 TRP A O 1
ATOM 1408 N N . ARG A 1 177 ? 0.259 45.656 -60.545 1.00 35.59 177 ARG A N 1
ATOM 1409 C CA . ARG A 1 177 ? -0.647 46.811 -60.504 1.00 35.59 177 ARG A CA 1
ATOM 1410 C C . ARG A 1 177 ? -0.406 47.656 -61.753 1.00 35.59 177 ARG A C 1
ATOM 1412 O O . ARG A 1 177 ? 0.591 48.365 -61.829 1.00 35.59 177 ARG A O 1
ATOM 1419 N N . CYS A 1 178 ? -1.302 47.586 -62.735 1.00 37.09 178 CYS A N 1
ATOM 1420 C CA . CYS A 1 178 ? -1.333 48.571 -63.818 1.00 37.09 178 CYS A CA 1
ATOM 1421 C C . CYS A 1 178 ? -1.829 49.911 -63.255 1.00 37.09 178 CYS A C 1
ATOM 1423 O O . CYS A 1 178 ? -2.934 49.983 -62.722 1.00 37.09 178 CYS A O 1
ATOM 1425 N N . SER A 1 179 ? -1.020 50.964 -63.379 1.00 39.66 179 SER A N 1
ATOM 1426 C CA . SER A 1 179 ? -1.423 52.347 -63.114 1.00 39.66 179 SER A CA 1
ATOM 1427 C C . SER A 1 179 ? -1.476 53.091 -64.445 1.00 39.66 179 SER A C 1
ATOM 1429 O O . SER A 1 179 ? -0.448 53.266 -65.093 1.00 39.66 179 SER A O 1
ATOM 1431 N N . SER A 1 180 ? -2.673 53.496 -64.866 1.00 38.88 180 SER A N 1
ATOM 1432 C CA . SER A 1 180 ? -2.879 54.407 -65.993 1.00 38.88 180 SER A CA 1
ATOM 1433 C C . SER A 1 180 ? -2.861 55.836 -65.455 1.00 38.88 180 SER A C 1
ATOM 1435 O O . SER A 1 180 ? -3.782 56.230 -64.744 1.00 38.88 180 SER A O 1
ATOM 1437 N N . GLN A 1 181 ? -1.829 56.613 -65.783 1.00 40.22 181 GLN A N 1
ATOM 1438 C CA . GLN A 1 181 ? -1.863 58.072 -65.673 1.00 40.22 181 GLN A CA 1
ATOM 1439 C C . GLN A 1 181 ? -2.028 58.635 -67.085 1.00 40.22 181 GLN A C 1
ATOM 1441 O O . GLN A 1 181 ? -1.125 58.520 -67.908 1.00 40.22 181 GLN A O 1
ATOM 1446 N N . HIS A 1 182 ? -3.197 59.211 -67.366 1.00 38.38 182 HIS A N 1
ATOM 1447 C CA . HIS A 1 182 ? -3.456 59.975 -68.581 1.00 38.38 182 HIS A CA 1
ATOM 1448 C C . HIS A 1 182 ? -3.561 61.449 -68.179 1.00 38.38 182 HIS A C 1
ATOM 1450 O O . HIS A 1 182 ? -4.514 61.844 -67.507 1.00 38.38 182 HIS A O 1
ATOM 1456 N N . GLY A 1 183 ? -2.523 62.214 -68.513 1.00 39.69 183 GLY A N 1
ATOM 1457 C CA . GLY A 1 183 ? -2.509 63.669 -68.493 1.00 39.69 183 GLY A CA 1
ATOM 1458 C C . GLY A 1 183 ? -2.690 64.186 -69.918 1.00 39.69 183 GLY A C 1
ATOM 1459 O O . GLY A 1 183 ? -2.022 63.705 -70.824 1.00 39.69 183 GLY A O 1
ATOM 1460 N N . ASP A 1 184 ? -3.641 65.107 -70.035 1.00 39.06 184 ASP A N 1
ATOM 1461 C CA . ASP A 1 184 ? -3.896 66.142 -71.039 1.00 39.06 184 ASP A CA 1
ATOM 1462 C C . ASP A 1 184 ? -3.610 65.954 -72.543 1.00 39.06 184 ASP A C 1
ATOM 1464 O O . ASP A 1 184 ? -2.538 65.588 -73.010 1.00 39.06 184 ASP A O 1
ATOM 1468 N N . ARG A 1 185 ? -4.656 66.356 -73.280 1.00 48.47 185 ARG A N 1
ATOM 1469 C CA . ARG A 1 185 ? -4.733 66.817 -74.671 1.00 48.47 185 ARG A CA 1
ATOM 1470 C C . ARG A 1 185 ? -3.406 67.328 -75.249 1.00 48.47 185 ARG A C 1
ATOM 1472 O O . ARG A 1 185 ? -2.938 68.383 -74.848 1.00 48.47 185 ARG A O 1
ATOM 1479 N N . ASP A 1 186 ? -2.908 66.640 -76.272 1.00 41.56 186 ASP A N 1
ATOM 1480 C CA . ASP A 1 186 ? -2.768 67.173 -77.634 1.00 41.56 186 ASP A CA 1
ATOM 1481 C C . ASP A 1 186 ? -2.502 66.016 -78.617 1.00 41.56 186 ASP A C 1
ATOM 1483 O O . ASP A 1 186 ? -1.955 64.978 -78.253 1.00 41.56 186 ASP A O 1
ATOM 1487 N N . GLY A 1 187 ? -3.038 66.134 -79.835 1.00 47.19 187 GLY A N 1
ATOM 1488 C CA . GLY A 1 187 ? -3.332 65.003 -80.720 1.00 47.19 187 GLY A CA 1
ATOM 1489 C C . GLY A 1 187 ? -2.138 64.231 -81.298 1.00 47.19 187 GLY A C 1
ATOM 1490 O O . GLY A 1 187 ? -1.070 64.780 -81.548 1.00 47.19 187 GLY A O 1
ATOM 1491 N N . GLY A 1 188 ? -2.382 62.954 -81.616 1.00 39.53 188 GLY A N 1
ATOM 1492 C CA . GLY A 1 188 ? -1.508 62.152 -82.476 1.00 39.53 188 GLY A CA 1
ATOM 1493 C C . GLY A 1 188 ? -1.579 60.643 -82.222 1.00 39.53 188 GLY A C 1
ATOM 1494 O O . GLY A 1 188 ? -0.962 60.164 -81.287 1.00 39.53 188 GLY A O 1
ATOM 1495 N N . MET A 1 189 ? -2.303 59.938 -83.102 1.00 39.62 189 MET A N 1
ATOM 1496 C CA . MET A 1 189 ? -2.223 58.509 -83.477 1.00 39.62 189 MET A CA 1
ATOM 1497 C C . MET A 1 189 ? -2.047 57.419 -82.398 1.00 39.62 189 MET A C 1
ATOM 1499 O O . MET A 1 189 ? -1.002 57.266 -81.774 1.00 39.62 189 MET A O 1
ATOM 1503 N N . ASP A 1 190 ? -3.060 56.549 -82.331 1.00 40.94 190 ASP A N 1
ATOM 1504 C CA . ASP A 1 190 ? -3.057 55.250 -81.659 1.00 40.94 190 ASP A CA 1
ATOM 1505 C C . ASP A 1 190 ? -1.848 54.384 -82.061 1.00 40.94 190 ASP A C 1
ATOM 1507 O O . ASP A 1 190 ? -1.695 53.999 -83.223 1.00 40.94 190 ASP A O 1
ATOM 1511 N N . VAL A 1 191 ? -1.021 54.009 -81.082 1.00 51.81 191 VAL A N 1
ATOM 1512 C CA . VAL A 1 191 ? 0.009 52.971 -81.234 1.00 51.81 191 VAL A CA 1
ATOM 1513 C C . VAL A 1 191 ? -0.395 51.773 -80.367 1.00 51.81 191 VAL A C 1
ATOM 1515 O O . VAL A 1 191 ? -0.465 51.916 -79.145 1.00 51.81 191 VAL A O 1
ATOM 1518 N N . PRO A 1 192 ? -0.674 50.583 -80.929 1.00 39.06 192 PRO A N 1
ATOM 1519 C CA . PRO A 1 192 ? -1.017 49.425 -80.116 1.00 39.06 192 PRO A CA 1
ATOM 1520 C C . PRO A 1 192 ? 0.243 48.841 -79.461 1.00 39.06 192 PRO A C 1
ATOM 1522 O O . PRO A 1 192 ? 1.262 48.618 -80.120 1.00 39.06 192 PRO A O 1
ATOM 1525 N N . CYS A 1 193 ? 0.166 48.539 -78.161 1.00 37.50 193 CYS A N 1
ATOM 1526 C CA . CYS A 1 193 ? 1.175 47.745 -77.465 1.00 37.50 193 CYS A CA 1
ATOM 1527 C C . CYS A 1 193 ? 1.337 46.388 -78.168 1.00 37.50 193 CYS A C 1
ATOM 1529 O O . CYS A 1 193 ? 0.441 45.543 -78.140 1.00 37.50 193 CYS A O 1
ATOM 1531 N N . SER A 1 194 ? 2.488 46.174 -78.801 1.00 34.25 194 SER A N 1
ATOM 1532 C CA . SER A 1 194 ? 2.857 44.873 -79.352 1.00 34.25 194 SER A CA 1
ATOM 1533 C C . SER A 1 194 ? 3.241 43.919 -78.222 1.00 34.25 194 SER A C 1
ATOM 1535 O O . SER A 1 194 ? 4.117 44.215 -77.414 1.00 34.25 194 SER A O 1
ATOM 1537 N N . TYR A 1 195 ? 2.599 42.752 -78.181 1.00 40.69 195 TYR A N 1
ATOM 1538 C CA . TYR A 1 195 ? 3.002 41.635 -77.331 1.00 40.69 195 TYR A CA 1
ATOM 1539 C C . TYR A 1 195 ? 4.239 40.955 -77.928 1.00 40.69 195 TYR A C 1
ATOM 1541 O O . TYR A 1 195 ? 4.113 40.116 -78.820 1.00 40.69 195 TYR A O 1
ATOM 1549 N N . THR A 1 196 ? 5.434 41.239 -77.413 1.00 35.69 196 THR A N 1
ATOM 1550 C CA . THR A 1 196 ? 6.574 40.331 -77.590 1.00 35.69 196 THR A CA 1
ATOM 1551 C C . THR A 1 196 ? 6.596 39.339 -76.428 1.00 35.69 196 THR A C 1
ATOM 1553 O O . THR A 1 196 ? 6.931 39.651 -75.289 1.00 35.69 196 THR A O 1
ATOM 1556 N N . LYS A 1 197 ? 6.191 38.096 -76.715 1.00 41.47 197 LYS A N 1
ATOM 1557 C CA . LYS A 1 197 ? 6.482 36.929 -75.872 1.00 41.47 197 LYS A CA 1
ATOM 1558 C C . LYS A 1 197 ? 7.990 36.685 -75.922 1.00 41.47 197 LYS A C 1
ATOM 1560 O O . LYS A 1 197 ? 8.457 35.936 -76.775 1.00 41.47 197 LYS A O 1
ATOM 1565 N N . GLU A 1 198 ? 8.748 37.259 -75.000 1.00 38.12 198 GLU A N 1
ATOM 1566 C CA . GLU A 1 198 ? 10.107 36.782 -74.756 1.00 38.12 198 GLU A CA 1
ATOM 1567 C C . GLU A 1 198 ? 10.033 35.633 -73.743 1.00 38.12 198 GLU A C 1
ATOM 1569 O O . GLU A 1 198 ? 10.072 35.801 -72.524 1.00 38.12 198 GLU A O 1
ATOM 1574 N N . LYS A 1 199 ? 9.800 34.423 -74.267 1.00 45.06 199 LYS A N 1
ATOM 1575 C CA . LYS A 1 199 ? 9.964 33.195 -73.495 1.00 45.06 199 LYS A CA 1
ATOM 1576 C C . LYS A 1 199 ? 11.440 32.795 -73.537 1.00 45.06 199 LYS A C 1
ATOM 1578 O O . LYS A 1 199 ? 12.043 32.705 -74.599 1.00 45.06 199 LYS A O 1
ATOM 1583 N N . THR A 1 200 ? 11.922 32.432 -72.350 1.00 50.50 200 THR A N 1
ATOM 1584 C CA . THR A 1 200 ? 12.923 31.387 -72.084 1.00 50.50 200 THR A CA 1
ATOM 1585 C C . THR A 1 200 ? 14.400 31.700 -72.330 1.00 50.50 200 THR A C 1
ATOM 1587 O O . THR A 1 200 ? 14.991 31.241 -73.296 1.00 50.50 200 THR A O 1
ATOM 1590 N N . GLY A 1 201 ? 15.027 32.324 -71.325 1.00 45.62 201 GLY A N 1
ATOM 1591 C CA . GLY A 1 201 ? 16.456 32.141 -71.014 1.00 45.62 201 GLY A CA 1
ATOM 1592 C C . GLY A 1 201 ? 16.728 31.493 -69.643 1.00 45.62 201 GLY A C 1
ATOM 1593 O O . GLY A 1 201 ? 17.757 30.858 -69.452 1.00 45.62 201 GLY A O 1
ATOM 1594 N N . SER A 1 202 ? 15.802 31.597 -68.680 1.00 50.88 202 SER A N 1
ATOM 1595 C CA . SER A 1 202 ? 16.081 31.211 -67.284 1.00 50.88 202 SER A CA 1
ATOM 1596 C C . SER A 1 202 ? 15.717 29.757 -66.937 1.00 50.88 202 SER A C 1
ATOM 1598 O O . SER A 1 202 ? 16.459 29.102 -66.212 1.00 50.88 202 SER A O 1
ATOM 1600 N N . ALA A 1 203 ? 14.643 29.193 -67.503 1.00 50.62 203 ALA A N 1
ATOM 1601 C CA . ALA A 1 203 ? 14.190 27.844 -67.133 1.00 50.62 203 ALA A CA 1
ATOM 1602 C C . ALA A 1 203 ? 15.164 26.728 -67.571 1.00 50.62 203 ALA A C 1
ATOM 1604 O O . ALA A 1 203 ? 15.460 25.830 -66.789 1.00 50.62 203 ALA A O 1
ATOM 1605 N N . ALA A 1 204 ? 15.747 26.833 -68.772 1.00 49.34 204 ALA A N 1
ATOM 1606 C CA . ALA A 1 204 ? 16.707 25.847 -69.281 1.00 49.34 204 ALA A CA 1
ATOM 1607 C C . ALA A 1 204 ? 18.066 25.889 -68.550 1.00 49.34 204 ALA A C 1
ATOM 1609 O O . ALA A 1 204 ? 18.782 24.889 -68.501 1.00 49.34 204 ALA A O 1
ATOM 1610 N N . ALA A 1 205 ? 18.427 27.034 -67.959 1.00 52.88 205 ALA A N 1
ATOM 1611 C CA . ALA A 1 205 ? 19.644 27.165 -67.158 1.00 52.88 205 ALA A CA 1
ATOM 1612 C C . ALA A 1 205 ? 19.489 26.516 -65.771 1.00 52.88 205 ALA A C 1
ATOM 1614 O O . ALA A 1 205 ? 20.437 25.923 -65.257 1.00 52.88 205 ALA A O 1
ATOM 1615 N N . VAL A 1 206 ? 18.286 26.576 -65.188 1.00 57.12 206 VAL A N 1
ATOM 1616 C CA . VAL A 1 206 ? 17.980 25.945 -63.895 1.00 57.12 206 VAL A CA 1
ATOM 1617 C C . VAL A 1 206 ? 17.924 24.421 -64.024 1.00 57.12 206 VAL A C 1
ATOM 1619 O O . VAL A 1 206 ? 18.478 23.723 -63.178 1.00 57.12 206 VAL A O 1
ATOM 1622 N N . GLU A 1 207 ? 17.351 23.897 -65.109 1.00 56.34 207 GLU A N 1
ATOM 1623 C CA . GLU A 1 207 ? 17.266 22.449 -65.350 1.00 56.34 207 GLU A CA 1
ATOM 1624 C C . GLU A 1 207 ? 18.658 21.802 -65.483 1.00 56.34 207 GLU A C 1
ATOM 1626 O O . GLU A 1 207 ? 18.952 20.809 -64.816 1.00 56.34 207 GLU A O 1
ATOM 1631 N N . LYS A 1 208 ? 19.587 22.443 -66.210 1.00 52.81 208 LYS A N 1
ATOM 1632 C CA . LYS A 1 208 ? 20.978 21.962 -66.324 1.00 52.81 208 LYS A CA 1
ATOM 1633 C C . LYS A 1 208 ? 21.789 22.075 -65.028 1.00 52.81 208 LYS A C 1
ATOM 1635 O O . LYS A 1 208 ? 22.708 21.286 -64.812 1.00 52.81 208 LYS A O 1
ATOM 1640 N N . ALA A 1 209 ? 21.469 23.033 -64.156 1.00 54.62 209 ALA A N 1
ATOM 1641 C CA . ALA A 1 209 ? 22.146 23.187 -62.866 1.00 54.62 209 ALA A CA 1
ATOM 1642 C C . ALA A 1 209 ? 21.709 22.127 -61.837 1.00 54.62 209 ALA A C 1
ATOM 1644 O O . ALA A 1 209 ? 22.492 21.765 -60.953 1.00 54.62 209 ALA A O 1
ATOM 1645 N N . ILE A 1 210 ? 20.481 21.613 -61.957 1.00 54.12 210 ILE A N 1
ATOM 1646 C CA . ILE A 1 210 ? 19.955 20.557 -61.086 1.00 54.12 210 ILE A CA 1
ATOM 1647 C C . ILE A 1 210 ? 20.574 19.198 -61.451 1.00 54.12 210 ILE A C 1
ATOM 1649 O O . ILE A 1 210 ? 21.033 18.495 -60.549 1.00 54.12 210 ILE A O 1
ATOM 1653 N N . GLU A 1 211 ? 20.707 18.861 -62.740 1.00 54.69 211 GLU A N 1
ATOM 1654 C CA . GLU A 1 211 ? 21.342 17.596 -63.161 1.00 54.69 211 GLU A CA 1
ATOM 1655 C C . GLU A 1 211 ? 22.818 17.492 -62.738 1.00 54.69 211 GLU A C 1
ATOM 1657 O O . GLU A 1 211 ? 23.257 16.451 -62.242 1.00 54.69 211 GLU A O 1
ATOM 1662 N N . TRP A 1 212 ? 23.577 18.592 -62.821 1.00 48.84 212 TRP A N 1
ATOM 1663 C CA . TRP A 1 212 ? 24.987 18.622 -62.404 1.00 48.84 212 TRP A CA 1
ATOM 1664 C C . TRP A 1 212 ? 25.195 18.376 -60.903 1.00 48.84 212 TRP A C 1
ATOM 1666 O O . TRP A 1 212 ? 26.252 17.898 -60.486 1.00 48.84 212 TRP A O 1
ATOM 1676 N N . ARG A 1 213 ? 24.204 18.705 -60.066 1.00 48.91 213 ARG A N 1
ATOM 1677 C CA . ARG A 1 213 ? 24.283 18.480 -58.615 1.00 48.91 213 ARG A CA 1
ATOM 1678 C C . ARG A 1 213 ? 23.911 17.056 -58.208 1.00 48.91 213 ARG A C 1
ATOM 1680 O O . ARG A 1 213 ? 24.426 16.590 -57.194 1.00 48.91 213 ARG A O 1
ATOM 1687 N N . ILE A 1 214 ? 23.077 16.369 -58.987 1.00 51.91 214 ILE A N 1
ATOM 1688 C CA . ILE A 1 214 ? 22.670 14.982 -58.716 1.00 51.91 214 ILE A CA 1
ATOM 1689 C C . ILE A 1 214 ? 23.823 14.011 -59.018 1.00 51.91 214 ILE A C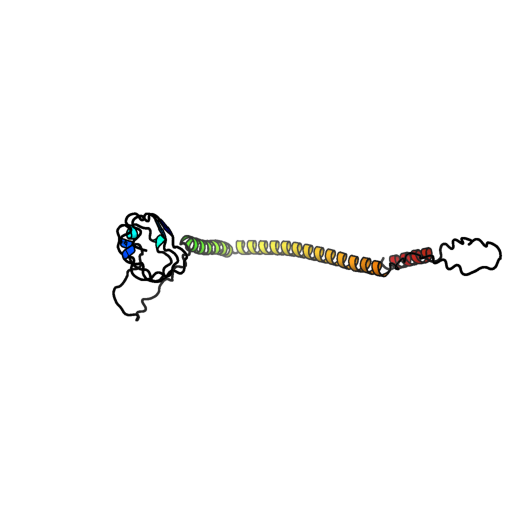 1
ATOM 1691 O O . ILE A 1 214 ? 24.071 13.097 -58.236 1.00 51.91 214 ILE A O 1
ATOM 1695 N N . PHE A 1 215 ? 24.609 14.260 -60.071 1.00 47.00 215 PHE A N 1
ATOM 1696 C CA . PHE A 1 215 ? 25.718 13.379 -60.472 1.00 47.00 215 PHE A CA 1
ATOM 1697 C C . PHE A 1 215 ? 26.956 13.430 -59.554 1.00 47.00 215 PHE A C 1
ATOM 1699 O O . PHE A 1 215 ? 27.882 12.649 -59.727 1.00 47.00 215 PHE A O 1
ATOM 1706 N N . LYS A 1 216 ? 27.005 14.344 -58.575 1.00 49.72 216 LYS A N 1
ATOM 1707 C CA . LYS A 1 216 ? 28.148 14.482 -57.650 1.00 49.72 216 LYS A CA 1
ATOM 1708 C C . LYS A 1 216 ? 28.005 13.650 -56.364 1.00 49.72 216 LYS A C 1
ATOM 1710 O O . LYS A 1 216 ? 28.888 13.696 -55.513 1.00 49.72 216 LYS A O 1
ATOM 1715 N N . TRP A 1 217 ? 26.891 12.935 -56.205 1.00 45.31 217 TRP A N 1
ATOM 1716 C CA . TRP A 1 217 ? 26.554 12.161 -55.001 1.00 45.31 217 TRP A CA 1
ATOM 1717 C C . TRP A 1 217 ? 26.331 10.657 -55.255 1.00 45.31 217 TRP A C 1
ATOM 1719 O O . TRP A 1 217 ? 25.855 9.964 -54.356 1.00 45.31 217 TRP A O 1
ATOM 1729 N N . TYR A 1 218 ? 26.703 10.151 -56.435 1.00 41.88 218 TYR A N 1
ATOM 1730 C CA . TYR A 1 218 ? 26.836 8.722 -56.752 1.00 41.88 218 TYR A CA 1
ATOM 1731 C C . TYR A 1 218 ? 28.265 8.459 -57.232 1.00 41.88 218 TYR A C 1
ATOM 1733 O O . TYR A 1 218 ? 28.829 7.410 -56.858 1.00 41.88 218 TYR A O 1
#

pLDDT: mean 72.06, std 20.0, range [34.0, 96.0]

Radius of gyration: 45.97 Å; chains: 1; bounding box: 64×94×122 Å

InterPro domains:
  IPR001611 Leucine-rich repeat [PF00560] (7-28)
  IPR001611 Leucine-rich repeat [PF00560] (31-48)
  IPR032675 Leucine-rich repeat domain superfamily [G3DSA:3.80.10.10] (1-81)
  IPR046956 Receptor-like protein 23-like [PTHR48063] (1-149)

Secondary structure (DSSP, 8-state):
-TT-TT--EEE-TTS--EEE--GGGGG--S--EEE--SSEEEEEPP--TTTTTS-GGGGTT-TEEESTTSS-----------------S-------HHHHHHHHHHHHHHHHHHHHHHH-HHHHHHHHHHHHHHHHHHHHHHHHHHHHHHHHHHHHHHHHHHHHHHHHTS---PPP------------------------SSHHHHHHHHHHHHTT--

Foldseek 3Di:
DLPCQQAAEDEPEQDADEEEDDLSVLNNPNHNYAAHEQYQYADEDRDHPRSLVDDPNSHYNHPHYDDPPDPHHDDPDDDPDDDDDDDDDDDDPPPDVVVVVVVVCCVCVVCVVVVVCPVDPVSVVVVVVVVVVVVVVVVVVVVVVVVVVVVVVVVVVVVCVVVVVVVVPPPPPDDDDDDDDDDDDDDDDDDDDDDDPPDDDPPVVVVVVVVVVVVVPD

Sequence (218 aa):
MGRMKALESLDLSRNHLSGEIPQSMKNLSFLSHLNLSYNNFSGRIPSSTQLQSLDAISYIGNAELCGAPLTKNCTEDEDFQGIDVIDENEEGSEIPWFYIGMGLGFIVGFWGVCGALLFKKAWRHAYFQFLYHVKDWVYVAIARRLNRLQNNLRFQLLLLVVVGSAALFLPNVMPWRCSSQHGDRDGGMDVPCSYTKEKTGSAAAVEKAIEWRIFKWY

Organism: Vitis vinifera (NCBI:txid29760)